Protein AF-0000000074316452 (afdb_homodimer)

Radius of gyration: 24.44 Å; Cα contacts (8 Å, |Δi|>4): 639; chains: 2; bounding box: 93×97×47 Å

InterPro domains:
  IPR027843 Domain of unknown function DUF4440 [PF14534] (31-143)
  IPR032710 NTF2-like domain superfamily [SSF54427] (30-147)

Secondary structure (DSSP, 8-state):
---------------HHHHHHHHHHHHHIIIIIHHHHHHHHHT-HHHHHHHEEEEEEEEEGGGT--B-HHHHHHHHHHHHHHHHHHT-EEEEEEEEEEEEE-SSEEEEEEEEEEEEE-TT--EEEEEEEEEEEEEEETTEEEEEEEEEE-TTTT--HHHHHHSB-TT----/-------------TT-HHHHHHHHHHHHIIIIIHHHHHHHHHT-HHHHHHHEEEEEEEEEGGGT--B-HHHHHHHHHHHHHHHHHHT-EEEEEEEEEEEEE-SSEEEEEEEEEEEEE-TT--EEEEEEEEEEEEEEETTEEEEEEEEEE-TTTT--HHHHHHSB-TT----

Structure (mmCIF, N/CA/C/O backbone):
data_AF-0000000074316452-model_v1
#
loop_
_entity.id
_entity.type
_entity.pdbx_description
1 polymer 'DUF4440 domain-containing protein'
#
loop_
_atom_site.group_PDB
_atom_site.id
_atom_site.type_symbol
_atom_site.label_atom_id
_atom_site.label_alt_id
_atom_site.label_comp_id
_atom_site.label_asym_id
_atom_site.label_entity_id
_atom_site.label_seq_id
_atom_site.pdbx_PDB_ins_code
_atom_site.Cartn_x
_atom_site.Cartn_y
_atom_site.Cartn_z
_atom_site.occupancy
_atom_site.B_iso_or_equiv
_atom_site.auth_seq_id
_atom_site.auth_comp_id
_atom_site.auth_asym_id
_atom_site.auth_atom_id
_atom_site.pdbx_PDB_model_num
ATOM 1 N N . MET A 1 1 ? 49.062 47.812 -5.695 1 40.25 1 MET A N 1
ATOM 2 C CA . MET A 1 1 ? 47.656 47.438 -5.68 1 40.25 1 MET A CA 1
ATOM 3 C C . MET A 1 1 ? 47.469 46 -6.156 1 40.25 1 MET A C 1
ATOM 5 O O . MET A 1 1 ? 47.594 45.719 -7.344 1 40.25 1 MET A O 1
ATOM 9 N N . LYS A 1 2 ? 47.938 44.969 -5.258 1 44.56 2 LYS A N 1
ATOM 10 C CA . LYS A 1 2 ? 47.938 43.531 -5.477 1 44.56 2 LYS A CA 1
ATOM 11 C C . LYS A 1 2 ? 46.531 43 -5.75 1 44.56 2 LYS A C 1
ATOM 13 O O . LYS A 1 2 ? 45.594 43.25 -4.969 1 44.56 2 LYS A O 1
ATOM 18 N N . ASN A 1 3 ? 46.156 42.781 -7.012 1 41.78 3 ASN A N 1
ATOM 19 C CA . ASN A 1 3 ? 44.969 42.125 -7.531 1 41.78 3 ASN A CA 1
ATOM 20 C C . ASN A 1 3 ? 44.781 40.75 -6.945 1 41.78 3 ASN A C 1
ATOM 22 O O . ASN A 1 3 ? 45.562 39.844 -7.215 1 41.78 3 ASN A O 1
ATOM 26 N N . ILE A 1 4 ? 44.344 40.594 -5.66 1 48.19 4 ILE A N 1
ATOM 27 C CA . ILE A 1 4 ? 43.906 39.344 -5.047 1 48.19 4 ILE A CA 1
ATOM 28 C C . ILE A 1 4 ? 42.75 38.719 -5.84 1 48.19 4 ILE A C 1
ATOM 30 O O . ILE A 1 4 ? 41.688 39.344 -5.965 1 48.19 4 ILE A O 1
ATOM 34 N N . PHE A 1 5 ? 43.031 37.969 -6.91 1 43.25 5 PHE A N 1
ATOM 35 C CA . PHE A 1 5 ? 42.062 37.125 -7.602 1 43.25 5 PHE A CA 1
ATOM 36 C C . PHE A 1 5 ? 41.438 36.125 -6.648 1 43.25 5 PHE A C 1
ATOM 38 O O . PHE A 1 5 ? 42.125 35.219 -6.168 1 43.25 5 PHE A O 1
ATOM 45 N N . LEU A 1 6 ? 40.469 36.469 -5.781 1 43.12 6 LEU A N 1
ATOM 46 C CA . LEU A 1 6 ? 39.75 35.469 -4.988 1 43.12 6 LEU A CA 1
ATOM 47 C C . LEU A 1 6 ? 39 34.5 -5.891 1 43.12 6 LEU A C 1
ATOM 49 O O . LEU A 1 6 ? 38.125 34.906 -6.656 1 43.12 6 LEU A O 1
ATOM 53 N N . ILE A 1 7 ? 39.562 33.375 -6.27 1 45.06 7 ILE A N 1
ATOM 54 C CA . ILE A 1 7 ? 38.906 32.25 -6.938 1 45.06 7 ILE A CA 1
ATOM 55 C C . ILE A 1 7 ? 37.844 31.641 -6.012 1 45.06 7 ILE A C 1
ATOM 57 O O . ILE A 1 7 ? 38.156 31.156 -4.93 1 45.06 7 ILE A O 1
ATOM 61 N N . VAL A 1 8 ? 36.625 32.156 -6.016 1 44.56 8 VAL A N 1
ATOM 62 C CA . VAL A 1 8 ? 35.5 31.531 -5.367 1 44.56 8 VAL A CA 1
ATOM 63 C C . VAL A 1 8 ? 35.219 30.188 -6.016 1 44.56 8 VAL A C 1
ATOM 65 O O . VAL A 1 8 ? 34.906 30.109 -7.207 1 44.56 8 VAL A O 1
ATOM 68 N N . PHE A 1 9 ? 35.844 29.109 -5.539 1 45.09 9 PHE A N 1
ATOM 69 C CA . PHE A 1 9 ? 35.5 27.734 -5.848 1 45.09 9 PHE A CA 1
ATOM 70 C C . PHE A 1 9 ? 34.031 27.453 -5.445 1 45.09 9 PHE A C 1
ATOM 72 O O . PHE A 1 9 ? 33.719 27.375 -4.258 1 45.09 9 PHE A O 1
ATOM 79 N N . ILE A 1 10 ? 33.062 27.828 -6.223 1 43.09 10 ILE A N 1
ATOM 80 C CA . ILE A 1 10 ? 31.688 27.375 -6.059 1 43.09 10 ILE A CA 1
ATOM 81 C C . ILE A 1 10 ? 31.625 25.844 -6.184 1 43.09 10 ILE A C 1
ATOM 83 O O . ILE A 1 10 ? 31.906 25.297 -7.25 1 43.09 10 ILE A O 1
ATOM 87 N N . SER A 1 11 ? 31.984 25.062 -5.098 1 44.97 11 SER A N 1
ATOM 88 C CA . SER A 1 11 ? 31.734 23.625 -5.02 1 44.97 11 SER A CA 1
ATOM 89 C C . SER A 1 11 ? 30.281 23.297 -5.363 1 44.97 11 SER A C 1
ATOM 91 O O . SER A 1 11 ? 29.359 23.781 -4.715 1 44.97 11 SER A O 1
ATOM 93 N N . SER A 1 12 ? 29.938 22.938 -6.508 1 43.69 12 SER A N 1
ATOM 94 C CA . SER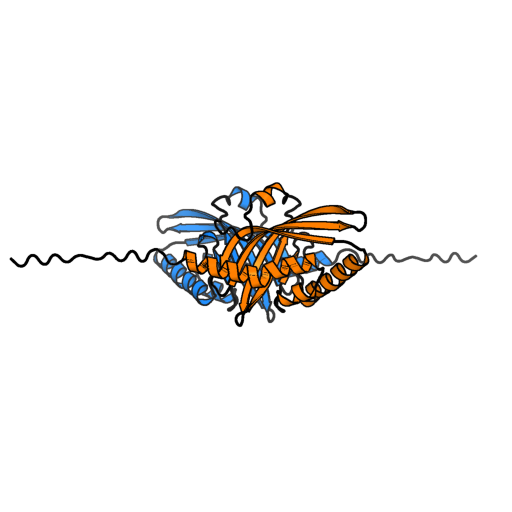 A 1 12 ? 28.672 22.375 -6.941 1 43.69 12 SER A CA 1
ATOM 95 C C . SER A 1 12 ? 28.312 21.125 -6.137 1 43.69 12 SER A C 1
ATOM 97 O O . SER A 1 12 ? 28.922 20.062 -6.332 1 43.69 12 SER A O 1
ATOM 99 N N . PHE A 1 13 ? 27.953 21.188 -4.906 1 43.16 13 PHE A N 1
ATOM 100 C CA . PHE A 1 13 ? 27.312 20.078 -4.184 1 43.16 13 PHE A CA 1
ATOM 101 C C . PHE A 1 13 ? 26.156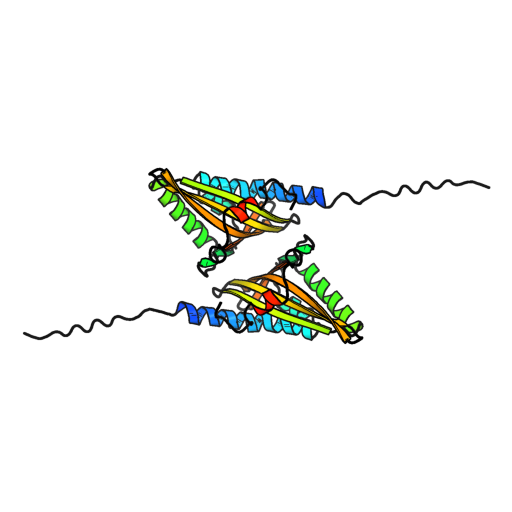 19.516 -4.98 1 43.16 13 PHE A C 1
ATOM 103 O O . PHE A 1 13 ? 25 19.656 -4.574 1 43.16 13 PHE A O 1
ATOM 110 N N . ILE A 1 14 ? 25.953 19.656 -6.223 1 37.88 14 ILE A N 1
ATOM 111 C CA . ILE A 1 14 ? 24.641 19.297 -6.766 1 37.88 14 ILE A CA 1
ATOM 112 C C . ILE A 1 14 ? 24.312 17.844 -6.398 1 37.88 14 ILE A C 1
ATOM 114 O O . ILE A 1 14 ? 23.25 17.578 -5.828 1 37.88 14 ILE A O 1
ATOM 118 N N . THR A 1 15 ? 24.406 16.578 -7.262 1 42.56 15 THR A N 1
ATOM 119 C CA . THR A 1 15 ? 23.438 15.688 -7.871 1 42.56 15 THR A CA 1
ATOM 120 C C . THR A 1 15 ? 23.359 14.367 -7.105 1 42.56 15 THR A C 1
ATOM 122 O O . THR A 1 15 ? 23.281 13.297 -7.711 1 42.56 15 THR A O 1
ATOM 125 N N . PHE A 1 16 ? 23.844 14.039 -5.957 1 43.56 16 PHE A N 1
ATOM 126 C CA . PHE A 1 16 ? 24.125 12.664 -5.559 1 43.56 16 PHE A CA 1
ATOM 127 C C . PHE A 1 16 ? 22.828 11.883 -5.359 1 43.56 16 PHE A C 1
ATOM 129 O O . PHE A 1 16 ? 22.859 10.742 -4.91 1 43.56 16 PHE A O 1
ATOM 136 N N . CYS A 1 17 ? 21.688 12.531 -5.074 1 51.88 17 CYS A N 1
ATOM 137 C CA . CYS A 1 17 ? 20.562 11.742 -4.562 1 51.88 17 CYS A CA 1
ATOM 138 C C . CYS A 1 17 ? 20.188 10.641 -5.543 1 51.88 17 CYS A C 1
ATOM 140 O O . CYS A 1 17 ? 19.781 9.555 -5.133 1 51.88 17 CYS A O 1
ATOM 142 N N . GLY A 1 18 ? 20.391 10.766 -6.902 1 56 18 GLY A N 1
ATOM 143 C CA . GLY A 1 18 ? 19.969 9.836 -7.941 1 56 18 GLY A CA 1
ATOM 144 C C . GLY A 1 18 ? 20.781 8.555 -7.961 1 56 18 GLY A C 1
ATOM 145 O O . GLY A 1 18 ? 20.219 7.469 -8.133 1 56 18 GLY A O 1
ATOM 146 N N . ILE A 1 19 ? 22.172 8.586 -7.914 1 57.88 19 ILE A N 1
ATOM 147 C CA . ILE A 1 19 ? 23.047 7.43 -8.055 1 57.88 19 ILE A CA 1
ATOM 148 C C . ILE A 1 19 ? 22.766 6.43 -6.934 1 57.88 19 ILE A C 1
ATOM 150 O O . ILE A 1 19 ? 22.641 5.23 -7.18 1 57.88 19 ILE A O 1
ATOM 154 N N . SER A 1 20 ? 22.422 7.02 -5.797 1 76.69 20 SER A N 1
ATOM 155 C CA . SER A 1 20 ? 22.266 6.141 -4.645 1 76.69 20 SER A CA 1
ATOM 156 C C . SER A 1 20 ? 20.922 5.406 -4.695 1 76.69 20 SER A C 1
ATOM 158 O O . SER A 1 20 ? 20.875 4.195 -4.465 1 76.69 20 SER A O 1
ATOM 160 N N . GLN A 1 21 ? 19.953 6.012 -5.285 1 82.5 21 GLN A N 1
ATOM 161 C CA . GLN A 1 21 ? 18.656 5.344 -5.312 1 82.5 21 GLN A CA 1
ATOM 162 C C . GLN A 1 21 ? 18.641 4.23 -6.352 1 82.5 21 GLN A C 1
ATOM 164 O O . GLN A 1 21 ? 18.062 3.162 -6.113 1 82.5 21 GLN A O 1
ATOM 169 N N . GLU A 1 22 ? 19.266 4.496 -7.465 1 90.75 22 GLU A N 1
ATOM 170 C CA . GLU A 1 22 ? 19.312 3.488 -8.516 1 90.75 22 GLU A CA 1
ATOM 171 C C . GLU A 1 22 ? 20.031 2.229 -8.047 1 90.75 22 GLU A C 1
ATOM 173 O O . GLU A 1 22 ? 19.641 1.113 -8.375 1 90.75 22 GLU A O 1
ATOM 178 N N . SER A 1 23 ? 21.047 2.455 -7.32 1 92.69 23 SER A N 1
ATOM 179 C CA . SER A 1 23 ? 21.797 1.313 -6.801 1 92.69 23 SER A CA 1
ATOM 180 C C . SER A 1 23 ? 20.922 0.447 -5.902 1 92.69 23 SER A C 1
ATOM 182 O O . SER A 1 23 ? 20.984 -0.783 -5.961 1 92.69 23 SER A O 1
ATOM 184 N N . TYR A 1 24 ? 20.094 0.985 -5.105 1 95 24 TYR A N 1
ATOM 185 C CA . TYR A 1 24 ? 19.203 0.231 -4.234 1 95 24 TYR A CA 1
ATOM 186 C C . TYR A 1 24 ? 18.156 -0.522 -5.043 1 95 24 TYR A C 1
ATOM 188 O O . TYR A 1 24 ? 17.812 -1.664 -4.723 1 95 24 TYR A O 1
ATOM 196 N N . HIS A 1 25 ? 17.656 0.146 -6.09 1 96.88 25 HIS A N 1
ATOM 197 C CA . HIS A 1 25 ? 16.672 -0.518 -6.938 1 96.88 25 HIS A CA 1
ATOM 198 C C . HIS A 1 25 ? 17.266 -1.742 -7.621 1 96.88 25 HIS A C 1
ATOM 200 O O . HIS A 1 25 ? 16.609 -2.777 -7.738 1 96.88 25 HIS A O 1
ATOM 206 N N . LYS A 1 26 ? 18.469 -1.616 -8.062 1 96.94 26 LYS A N 1
ATOM 207 C CA . LYS A 1 26 ? 19.141 -2.746 -8.688 1 96.94 26 LYS A CA 1
ATOM 208 C C . LYS A 1 26 ? 19.328 -3.895 -7.703 1 96.94 26 LYS A C 1
ATOM 210 O O . LYS A 1 26 ? 19.203 -5.062 -8.078 1 96.94 26 LYS A O 1
ATOM 215 N N . GLN A 1 27 ? 19.656 -3.588 -6.504 1 97 27 GLN A N 1
ATOM 216 C CA . GLN A 1 27 ? 19.781 -4.613 -5.473 1 97 27 GLN A CA 1
ATOM 217 C C . GLN A 1 27 ? 18.453 -5.34 -5.266 1 97 27 GLN A C 1
ATOM 219 O O . GLN A 1 27 ? 18.422 -6.566 -5.172 1 97 27 GLN A O 1
ATOM 224 N N . VAL A 1 28 ? 17.375 -4.586 -5.172 1 98.31 28 VAL A N 1
ATOM 225 C CA . VAL A 1 28 ? 16.047 -5.172 -5.035 1 98.31 28 VAL A CA 1
ATOM 226 C C . VAL A 1 28 ? 15.742 -6.059 -6.242 1 98.31 28 VAL A C 1
ATOM 228 O O . VAL A 1 28 ? 15.219 -7.168 -6.09 1 98.31 28 VAL A O 1
ATOM 231 N N . ASN A 1 29 ? 16.094 -5.566 -7.441 1 98.44 29 ASN A N 1
ATOM 232 C CA . ASN A 1 29 ? 15.914 -6.383 -8.641 1 98.44 29 ASN A CA 1
ATOM 233 C C . ASN A 1 29 ? 16.594 -7.738 -8.508 1 98.44 29 ASN A C 1
ATOM 235 O O . ASN A 1 29 ? 15.992 -8.773 -8.758 1 98.44 29 ASN A O 1
ATOM 239 N N . GLU A 1 30 ? 17.781 -7.684 -8.102 1 97.69 30 GLU A N 1
ATOM 240 C CA . GLU A 1 30 ? 18.594 -8.891 -8.031 1 97.69 30 GLU A CA 1
ATOM 241 C C . GLU A 1 30 ? 18.109 -9.828 -6.934 1 97.69 30 GLU A C 1
ATOM 243 O O . GLU A 1 30 ? 18 -11.039 -7.148 1 97.69 30 GLU A O 1
ATOM 248 N N . GLU A 1 31 ? 17.812 -9.305 -5.832 1 98.12 31 GLU A N 1
ATOM 249 C CA . GLU A 1 31 ? 17.562 -10.133 -4.652 1 98.12 31 GLU A CA 1
ATOM 250 C C . GLU A 1 31 ? 16.109 -10.594 -4.594 1 98.12 31 GLU A C 1
ATOM 252 O O . GLU A 1 31 ? 15.812 -11.648 -4.031 1 98.12 31 GLU A O 1
ATOM 257 N N . VAL A 1 32 ? 15.234 -9.781 -5.188 1 98.81 32 VAL A N 1
ATOM 258 C CA . VAL A 1 32 ? 13.82 -10.086 -4.996 1 98.81 32 VAL A CA 1
ATOM 259 C C . VAL A 1 32 ? 13.164 -10.367 -6.348 1 98.81 32 VAL A C 1
ATOM 261 O O . VAL A 1 32 ? 12.68 -11.477 -6.586 1 98.81 32 VAL A O 1
ATOM 264 N N . TRP A 1 33 ? 13.203 -9.461 -7.25 1 98.81 33 TRP A N 1
ATOM 265 C CA . TRP A 1 33 ? 12.367 -9.578 -8.438 1 98.81 33 TRP A CA 1
ATOM 266 C C . TRP A 1 33 ? 12.906 -10.656 -9.375 1 98.81 33 TRP A C 1
ATOM 268 O O . TRP A 1 33 ? 12.133 -11.352 -10.039 1 98.81 33 TRP A O 1
ATOM 278 N N . THR A 1 34 ? 14.234 -10.812 -9.477 1 98.5 34 THR A N 1
ATOM 279 C CA . THR A 1 34 ? 14.797 -11.914 -10.258 1 98.5 34 THR A CA 1
ATOM 280 C C . THR A 1 34 ? 14.305 -13.258 -9.734 1 98.5 34 THR A C 1
ATOM 282 O O . THR A 1 34 ? 13.914 -14.125 -10.516 1 98.5 34 THR A O 1
ATOM 285 N N . LYS A 1 35 ? 14.336 -13.406 -8.461 1 98.69 35 LYS A N 1
ATOM 286 C CA . LYS A 1 35 ? 13.883 -14.648 -7.855 1 98.69 35 LYS A CA 1
ATOM 287 C C . LYS A 1 35 ? 12.375 -14.82 -8.016 1 98.69 35 LYS A C 1
ATOM 289 O O . LYS A 1 35 ? 11.883 -15.938 -8.18 1 98.69 35 LYS A O 1
ATOM 294 N N . PHE A 1 36 ? 11.672 -13.789 -7.941 1 98.88 36 PHE A N 1
ATOM 295 C CA . PHE A 1 36 ? 10.234 -13.812 -8.18 1 98.88 36 PHE A CA 1
ATOM 296 C C . PHE A 1 36 ? 9.93 -14.359 -9.57 1 98.88 36 PHE A C 1
ATOM 298 O O . PHE A 1 36 ? 9.078 -15.234 -9.727 1 98.88 36 PHE A O 1
ATOM 305 N N . TYR A 1 37 ? 10.609 -13.844 -10.57 1 98.62 37 TYR A N 1
ATOM 306 C CA . TYR A 1 37 ? 10.453 -14.32 -11.938 1 98.62 37 TYR A CA 1
ATOM 307 C C . TYR A 1 37 ? 10.781 -15.805 -12.039 1 98.62 37 TYR A C 1
ATOM 309 O O . TYR A 1 37 ? 10.023 -16.578 -12.633 1 98.62 37 TYR A O 1
ATOM 317 N N . LYS A 1 38 ? 11.867 -16.156 -11.445 1 98.5 38 LYS A N 1
ATOM 318 C CA . LYS A 1 38 ? 12.32 -17.531 -11.5 1 98.5 38 LYS A CA 1
ATOM 319 C C . LYS A 1 38 ? 11.32 -18.469 -10.82 1 98.5 38 LYS A C 1
ATOM 321 O O . LYS A 1 38 ? 11.141 -19.609 -11.242 1 98.5 38 LYS A O 1
ATOM 326 N N . ALA A 1 39 ? 10.719 -17.969 -9.734 1 98.75 39 ALA A N 1
ATOM 327 C CA . ALA A 1 39 ? 9.734 -18.781 -9.023 1 98.75 39 ALA A CA 1
ATOM 328 C C . ALA A 1 39 ? 8.609 -19.219 -9.961 1 98.75 39 ALA A C 1
ATOM 330 O O . ALA A 1 39 ? 8.188 -20.375 -9.93 1 98.75 39 ALA A O 1
ATOM 331 N N . PHE A 1 40 ? 8.117 -18.328 -10.758 1 98.31 40 PHE A N 1
ATOM 332 C CA . PHE A 1 40 ? 7.035 -18.625 -11.688 1 98.31 40 PHE A CA 1
ATOM 333 C C . PHE A 1 40 ? 7.535 -19.5 -12.828 1 98.31 40 PHE A C 1
ATOM 335 O O . PHE A 1 40 ? 6.887 -20.484 -13.203 1 98.31 40 PHE A O 1
ATOM 342 N N . GLU A 1 41 ? 8.727 -19.172 -13.352 1 96.94 41 GLU A N 1
ATOM 343 C CA . GLU A 1 41 ? 9.305 -19.906 -14.469 1 96.94 41 GLU A CA 1
ATOM 344 C C . GLU A 1 41 ? 9.531 -21.375 -14.109 1 96.94 41 GLU A C 1
ATOM 346 O O . GLU A 1 41 ? 9.25 -22.266 -14.914 1 96.94 41 GLU A O 1
ATOM 351 N N . LYS A 1 42 ? 9.992 -21.594 -12.914 1 97.25 42 LYS A N 1
ATOM 352 C CA . LYS A 1 42 ? 10.383 -22.938 -12.5 1 97.25 42 LYS A CA 1
ATOM 353 C C . LYS A 1 42 ? 9.281 -23.594 -11.664 1 97.25 42 LYS A C 1
ATOM 355 O O . LYS A 1 42 ? 9.406 -24.75 -11.258 1 97.25 42 LYS A O 1
ATOM 360 N N . LEU A 1 43 ? 8.266 -22.781 -11.43 1 97.62 43 LEU A N 1
ATOM 361 C CA . LEU A 1 43 ? 7.203 -23.234 -10.531 1 97.62 43 LEU A CA 1
ATOM 362 C C . LEU A 1 43 ? 7.773 -23.688 -9.195 1 97.62 43 LEU A C 1
ATOM 364 O O . LEU A 1 43 ? 7.48 -24.797 -8.742 1 97.62 43 LEU A O 1
ATOM 368 N N . ASP A 1 44 ? 8.57 -22.859 -8.578 1 98.31 44 ASP A N 1
ATOM 369 C CA . ASP A 1 44 ? 9.305 -23.141 -7.344 1 98.31 44 ASP A CA 1
ATOM 370 C C . ASP A 1 44 ? 8.812 -22.266 -6.195 1 98.31 44 ASP A C 1
ATOM 372 O O . ASP A 1 44 ? 9.273 -21.141 -6.027 1 98.31 44 ASP A O 1
ATOM 376 N N . ALA A 1 45 ? 8.031 -22.859 -5.363 1 98.62 45 ALA A N 1
ATOM 377 C CA . ALA A 1 45 ? 7.422 -22.109 -4.27 1 98.62 45 ALA A CA 1
ATOM 378 C C . ALA A 1 45 ? 8.461 -21.734 -3.213 1 98.62 45 ALA A C 1
ATOM 380 O O . ALA A 1 45 ? 8.234 -20.844 -2.4 1 98.62 45 ALA A O 1
ATOM 381 N N . GLU A 1 46 ? 9.539 -22.422 -3.141 1 98.69 46 GLU A N 1
ATOM 382 C CA . GLU A 1 46 ? 10.547 -22.125 -2.127 1 98.69 46 GLU A CA 1
ATOM 383 C C . GLU A 1 46 ? 11.25 -20.797 -2.416 1 98.69 46 GLU A C 1
ATOM 385 O O . GLU A 1 46 ? 11.695 -20.109 -1.495 1 98.69 46 GLU A O 1
ATOM 390 N N . LEU A 1 47 ? 11.359 -20.406 -3.674 1 98.75 47 LEU A N 1
ATOM 391 C CA . LEU A 1 47 ? 11.852 -19.078 -4.012 1 98.75 47 LEU A CA 1
ATOM 392 C C . LEU A 1 47 ? 10.906 -18 -3.512 1 98.75 47 LEU A C 1
ATOM 394 O O . LEU A 1 47 ? 11.344 -16.953 -3.047 1 98.75 47 LEU A O 1
ATOM 398 N N . MET A 1 48 ? 9.578 -18.266 -3.623 1 98.81 48 MET A N 1
ATOM 399 C CA . MET A 1 48 ? 8.609 -17.359 -3.027 1 98.81 48 MET A CA 1
ATOM 400 C C . MET A 1 48 ? 8.82 -17.234 -1.521 1 98.81 48 MET A C 1
ATOM 402 O O . MET A 1 48 ? 8.805 -16.141 -0.968 1 98.81 48 MET A O 1
ATOM 406 N N . ALA A 1 49 ? 9.023 -18.375 -0.895 1 98.81 49 ALA A N 1
ATOM 407 C CA . ALA A 1 49 ? 9.258 -18.406 0.547 1 98.81 49 ALA A CA 1
ATOM 408 C C . ALA A 1 49 ? 10.492 -17.594 0.92 1 98.81 49 ALA A C 1
ATOM 410 O O . ALA A 1 49 ? 10.508 -16.906 1.946 1 98.81 49 ALA A O 1
ATOM 411 N N . GLU A 1 50 ? 11.453 -17.641 0.124 1 98.31 50 GLU A N 1
ATOM 412 C CA . GLU A 1 50 ? 12.727 -16.984 0.394 1 98.31 50 GLU A CA 1
ATOM 413 C C . GLU A 1 50 ? 12.602 -15.469 0.345 1 98.31 50 GLU A C 1
ATOM 415 O O . GLU A 1 50 ? 13.219 -14.766 1.143 1 98.31 50 GLU A O 1
ATOM 420 N N . ILE A 1 51 ? 11.758 -14.953 -0.488 1 98.69 51 ILE A N 1
ATOM 421 C CA . ILE A 1 51 ? 11.797 -13.523 -0.765 1 98.69 51 ILE A CA 1
ATOM 422 C C . ILE A 1 51 ? 10.703 -12.812 0.025 1 98.69 51 ILE A C 1
ATOM 424 O O . ILE A 1 51 ? 10.586 -11.586 -0.028 1 98.69 51 ILE A O 1
ATOM 428 N N . HIS A 1 52 ? 9.906 -13.531 0.749 1 98.81 52 HIS A N 1
ATOM 429 C CA . HIS A 1 52 ? 8.859 -12.922 1.558 1 98.81 52 HIS A CA 1
ATOM 430 C C . HIS A 1 52 ? 9.164 -13.055 3.047 1 98.81 52 HIS A C 1
ATOM 432 O O . HIS A 1 52 ? 9.68 -14.078 3.488 1 98.81 52 HIS A O 1
ATOM 438 N N . SER A 1 53 ? 8.875 -11.984 3.785 1 98.25 53 SER A N 1
ATOM 439 C CA . SER A 1 53 ? 9.023 -11.984 5.238 1 98.25 53 SER A CA 1
ATOM 440 C C . SER A 1 53 ? 7.973 -12.859 5.902 1 98.25 53 SER A C 1
ATOM 442 O O . SER A 1 53 ? 6.832 -12.93 5.445 1 98.25 53 SER A O 1
ATOM 444 N N . GLU A 1 54 ? 8.305 -13.438 7.07 1 97.44 54 GLU A N 1
ATOM 445 C CA . GLU A 1 54 ? 7.336 -14.219 7.836 1 97.44 54 GLU A CA 1
ATOM 446 C C . GLU A 1 54 ? 6.211 -13.328 8.359 1 97.44 54 GLU A C 1
ATOM 448 O O . GLU A 1 54 ? 5.141 -13.82 8.727 1 97.44 54 GLU A O 1
ATOM 453 N N . ASP A 1 55 ? 6.398 -12 8.367 1 96.31 55 ASP A N 1
ATOM 454 C CA . ASP A 1 55 ? 5.387 -11.047 8.812 1 96.31 55 ASP A CA 1
ATOM 455 C C . ASP A 1 55 ? 4.574 -10.523 7.629 1 96.31 55 ASP A C 1
ATOM 457 O O . ASP A 1 55 ? 3.904 -9.492 7.738 1 96.31 55 ASP A O 1
ATOM 461 N N . LEU A 1 56 ? 4.617 -11.133 6.566 1 98.5 56 LEU A N 1
ATOM 462 C CA . LEU A 1 56 ? 3.994 -10.711 5.316 1 98.5 56 LEU A CA 1
ATOM 463 C C . LEU A 1 56 ? 2.508 -10.445 5.516 1 98.5 56 LEU A C 1
ATOM 465 O O . LEU A 1 56 ? 1.816 -11.211 6.188 1 98.5 56 LEU A O 1
ATOM 469 N N . LEU A 1 57 ? 2.037 -9.398 4.883 1 98.81 57 LEU A N 1
ATOM 470 C CA . LEU A 1 57 ? 0.629 -9.195 4.562 1 98.81 57 LEU A CA 1
ATOM 471 C C . LEU A 1 57 ? 0.401 -9.266 3.055 1 98.81 57 LEU A C 1
ATOM 473 O O . LEU A 1 57 ? 0.859 -8.398 2.309 1 98.81 57 LEU A O 1
ATOM 477 N N . ARG A 1 58 ? -0.191 -10.305 2.602 1 98.94 58 ARG A N 1
ATOM 478 C CA . ARG A 1 58 ? -0.618 -10.469 1.216 1 98.94 58 ARG A CA 1
ATOM 479 C C . ARG A 1 58 ? -2.08 -10.07 1.042 1 98.94 58 ARG A C 1
ATOM 481 O O . ARG A 1 58 ? -2.959 -10.602 1.724 1 98.94 58 ARG A O 1
ATOM 488 N N . ILE A 1 59 ? -2.365 -9.172 0.087 1 98.88 59 ILE A N 1
ATOM 489 C CA . ILE A 1 59 ? -3.705 -8.602 -0.03 1 98.88 59 ILE A CA 1
ATOM 490 C C . ILE A 1 59 ? -4.172 -8.68 -1.481 1 98.88 59 ILE A C 1
ATOM 492 O O . ILE A 1 59 ? -4.074 -7.703 -2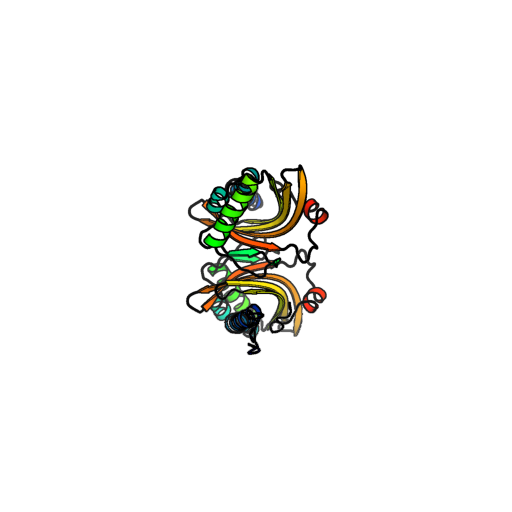.225 1 98.88 59 ILE A O 1
ATOM 496 N N . PRO A 1 60 ? -4.613 -9.82 -1.856 1 98.44 60 PRO A N 1
ATOM 497 C CA . PRO A 1 60 ? -5.359 -9.867 -3.117 1 98.44 60 PRO A CA 1
ATOM 498 C C . PRO A 1 60 ? -6.715 -9.172 -3.025 1 98.44 60 PRO A C 1
ATOM 500 O O . PRO A 1 60 ? -7.688 -9.773 -2.566 1 98.44 60 PRO A O 1
ATOM 503 N N . ALA A 1 61 ? -6.836 -8.023 -3.529 1 97.88 61 ALA A N 1
ATOM 504 C CA . ALA A 1 61 ? -7.953 -7.133 -3.238 1 97.88 61 ALA A CA 1
ATOM 505 C C . ALA A 1 61 ? -9.273 -7.723 -3.73 1 97.88 61 ALA A C 1
ATOM 507 O O . ALA A 1 61 ? -10.305 -7.582 -3.076 1 97.88 61 ALA A O 1
ATOM 508 N N . SER A 1 62 ? -9.273 -8.391 -4.84 1 94.69 62 SER A N 1
ATOM 509 C CA . SER A 1 62 ? -10.492 -8.898 -5.449 1 94.69 62 SER A CA 1
ATOM 510 C C . SER A 1 62 ? -11.148 -9.969 -4.574 1 94.69 62 SER A C 1
ATOM 512 O O . SER A 1 62 ? -12.352 -10.219 -4.688 1 94.69 62 SER A O 1
ATOM 514 N N . SER A 1 63 ? -10.367 -10.57 -3.725 1 95.06 63 SER A N 1
ATOM 515 C CA . SER A 1 63 ? -10.914 -11.609 -2.855 1 95.06 63 SER A CA 1
ATOM 516 C C . SER A 1 63 ? -11.391 -11.023 -1.53 1 95.06 63 SER A C 1
ATOM 518 O O . SER A 1 63 ? -12.055 -11.711 -0.746 1 95.06 63 SER A O 1
ATOM 520 N N . GLY A 1 64 ? -10.977 -9.797 -1.274 1 95.44 64 GLY A N 1
ATOM 521 C CA . GLY A 1 64 ? -11.352 -9.164 -0.019 1 95.44 64 GLY A CA 1
ATOM 522 C C . GLY A 1 64 ? -10.664 -9.773 1.186 1 95.44 64 GLY A C 1
ATOM 523 O O . GLY A 1 64 ? -11.148 -9.656 2.312 1 95.44 64 GLY A O 1
ATOM 524 N N . ARG A 1 65 ? -9.547 -10.391 0.94 1 96.88 65 ARG A N 1
ATOM 525 C CA . ARG A 1 65 ? -8.883 -11.109 2.023 1 96.88 65 ARG A CA 1
ATOM 526 C C . ARG A 1 65 ? -7.512 -10.516 2.316 1 96.88 65 ARG A C 1
ATOM 528 O O . ARG A 1 65 ? -6.949 -9.797 1.489 1 96.88 65 ARG A O 1
ATOM 535 N N . ILE A 1 66 ? -7.078 -10.82 3.465 1 98.56 66 ILE A N 1
ATOM 536 C CA . ILE A 1 66 ? -5.691 -10.602 3.865 1 98.56 66 ILE A CA 1
ATOM 537 C C . ILE A 1 66 ? -5.078 -11.922 4.336 1 98.56 66 ILE A C 1
ATOM 539 O O . ILE A 1 66 ? -5.586 -12.547 5.266 1 98.56 66 ILE A O 1
ATOM 543 N N . LEU A 1 67 ? -4.004 -12.305 3.709 1 98.69 67 LEU A N 1
ATOM 544 C CA . LEU A 1 67 ? -3.33 -13.555 4.043 1 98.69 67 LEU A CA 1
ATOM 545 C C . LEU A 1 67 ? -2 -13.289 4.738 1 98.69 67 LEU A C 1
ATOM 547 O O . LEU A 1 67 ? -1.314 -12.312 4.426 1 98.69 67 LEU A O 1
ATOM 551 N N . GLY A 1 68 ? -1.62 -14.219 5.621 1 98.56 68 GLY A N 1
ATOM 552 C CA . GLY A 1 68 ? -0.28 -14.234 6.188 1 98.56 68 GLY A CA 1
ATOM 553 C C . GLY A 1 68 ? 0.685 -15.109 5.41 1 98.56 68 GLY A C 1
ATOM 554 O O . GLY A 1 68 ? 0.314 -15.695 4.395 1 98.56 68 GLY A O 1
ATOM 555 N N . TYR A 1 69 ? 1.81 -15.164 5.914 1 98.69 69 TYR A N 1
ATOM 556 C CA . TYR A 1 69 ? 2.934 -15.812 5.246 1 98.69 69 TYR A CA 1
ATOM 557 C C . TYR A 1 69 ? 2.646 -17.281 5 1 98.69 69 TYR A C 1
ATOM 559 O O . TYR A 1 69 ? 2.723 -17.766 3.861 1 98.69 69 TYR A O 1
ATOM 567 N N . ASP A 1 70 ? 2.262 -18.031 5.969 1 98.75 70 ASP A N 1
ATOM 568 C CA . ASP A 1 70 ? 2.111 -19.484 5.844 1 98.75 70 ASP A CA 1
ATOM 569 C C . ASP A 1 70 ? 1.041 -19.844 4.816 1 98.75 70 ASP A C 1
ATOM 571 O O . ASP A 1 70 ? 1.266 -20.672 3.941 1 98.75 70 ASP A O 1
ATOM 575 N N . GLU A 1 71 ? -0.063 -19.203 4.984 1 98.69 71 GLU A N 1
ATOM 576 C CA . GLU A 1 71 ? -1.147 -19.484 4.043 1 98.69 71 GLU A CA 1
ATOM 577 C C . GLU A 1 71 ? -0.74 -19.141 2.615 1 98.69 71 GLU A C 1
ATOM 579 O O . GLU A 1 71 ? -0.992 -19.906 1.688 1 98.69 71 GLU A O 1
ATOM 584 N N . TYR A 1 72 ? -0.104 -18.047 2.443 1 98.81 72 TYR A N 1
ATOM 585 C CA . TYR A 1 72 ? 0.325 -17.562 1.134 1 98.81 72 TYR A CA 1
ATOM 586 C C . TYR A 1 72 ? 1.314 -18.531 0.497 1 98.81 72 TYR A C 1
ATOM 588 O O . TYR A 1 72 ? 1.131 -18.953 -0.646 1 98.81 72 TYR A O 1
ATOM 596 N N . ILE A 1 73 ? 2.318 -18.875 1.236 1 98.88 73 ILE A N 1
ATOM 597 C CA . ILE A 1 73 ? 3.369 -19.734 0.703 1 98.88 73 ILE A CA 1
ATOM 598 C C . ILE A 1 73 ? 2.812 -21.125 0.44 1 98.88 73 ILE A C 1
ATOM 600 O O . ILE A 1 73 ? 3.113 -21.734 -0.588 1 98.88 73 ILE A O 1
ATOM 604 N N . ASN A 1 74 ? 1.998 -21.625 1.288 1 98.81 74 ASN A N 1
ATOM 605 C CA . ASN A 1 74 ? 1.395 -22.922 1.075 1 98.81 74 ASN A CA 1
ATOM 606 C C . ASN A 1 74 ? 0.498 -22.938 -0.16 1 98.81 74 ASN A C 1
ATOM 608 O O . ASN A 1 74 ? 0.425 -23.938 -0.87 1 98.81 74 ASN A O 1
ATOM 612 N N . ASN A 1 75 ? -0.231 -21.828 -0.338 1 98.62 75 ASN A N 1
ATOM 613 C CA . ASN A 1 75 ? -1.013 -21.719 -1.564 1 98.62 75 ASN A CA 1
ATOM 614 C C . ASN A 1 75 ? -0.134 -21.875 -2.805 1 98.62 75 ASN A C 1
ATOM 616 O O . ASN A 1 75 ? -0.501 -22.562 -3.754 1 98.62 75 ASN A O 1
ATOM 620 N N . TYR A 1 76 ? 1.037 -21.25 -2.82 1 98.44 76 TYR A N 1
ATOM 621 C CA . TYR A 1 76 ? 1.939 -21.375 -3.961 1 98.44 76 TYR A CA 1
ATOM 622 C C . TYR A 1 76 ? 2.498 -22.781 -4.074 1 98.44 76 TYR A C 1
ATOM 624 O O . TYR A 1 76 ? 2.682 -23.297 -5.184 1 98.44 76 TYR A O 1
ATOM 632 N N . ARG A 1 77 ? 2.84 -23.391 -2.922 1 98.69 77 ARG A N 1
ATOM 633 C CA . ARG A 1 77 ? 3.314 -24.781 -2.967 1 98.69 77 ARG A CA 1
ATOM 634 C C . ARG A 1 77 ? 2.297 -25.688 -3.65 1 98.69 77 ARG A C 1
ATOM 636 O O . ARG A 1 77 ? 2.65 -26.453 -4.543 1 98.69 77 ARG A O 1
ATOM 643 N N . ASN A 1 78 ? 1.082 -25.547 -3.32 1 98.56 78 ASN A N 1
ATOM 644 C CA . ASN A 1 78 ? 0.023 -26.375 -3.893 1 98.56 78 ASN A CA 1
ATOM 645 C C . ASN A 1 78 ? -0.227 -26.031 -5.355 1 98.56 78 ASN A C 1
ATOM 647 O O . ASN A 1 78 ? -0.346 -26.922 -6.199 1 98.56 78 ASN A O 1
ATOM 651 N N . ASN A 1 79 ? -0.348 -24.766 -5.641 1 97.25 79 ASN A N 1
ATOM 652 C CA . ASN A 1 79 ? -0.641 -24.312 -6.996 1 97.25 79 ASN A CA 1
ATOM 653 C C . ASN A 1 79 ? 0.459 -24.719 -7.973 1 97.25 79 ASN A C 1
ATOM 655 O O . ASN A 1 79 ? 0.176 -25.25 -9.047 1 97.25 79 ASN A O 1
ATOM 659 N N . PHE A 1 80 ? 1.686 -24.484 -7.594 1 97.56 80 PHE A N 1
ATOM 660 C CA . PHE A 1 80 ? 2.805 -24.797 -8.477 1 97.56 80 PHE A CA 1
ATOM 661 C C . PHE A 1 80 ? 2.945 -26.297 -8.656 1 97.56 80 PHE A C 1
ATOM 663 O O . PHE A 1 80 ? 3.262 -26.766 -9.75 1 97.56 80 PHE A O 1
ATOM 670 N N . LYS A 1 81 ? 2.734 -27.047 -7.609 1 97.5 81 LYS A N 1
ATOM 671 C CA . LYS A 1 81 ? 2.742 -28.5 -7.73 1 97.5 81 LYS A CA 1
ATOM 672 C C . LYS A 1 81 ? 1.688 -28.984 -8.719 1 97.5 81 LYS A C 1
ATOM 674 O O . LYS A 1 81 ? 1.988 -29.766 -9.633 1 97.5 81 LYS A O 1
ATOM 679 N N . SER A 1 82 ? 0.519 -28.469 -8.508 1 96.94 82 SER A N 1
ATOM 680 C CA . SER A 1 82 ? -0.583 -28.844 -9.383 1 96.94 82 SER A CA 1
ATOM 681 C C . SER A 1 82 ? -0.294 -28.484 -10.836 1 96.94 82 SER A C 1
ATOM 683 O O . SER A 1 82 ? -0.563 -29.266 -11.742 1 96.94 82 SER A O 1
ATOM 685 N N . ARG A 1 83 ? 0.226 -27.359 -11.016 1 95.94 83 ARG A N 1
ATOM 686 C CA . ARG A 1 83 ? 0.539 -26.906 -12.367 1 95.94 83 ARG A CA 1
ATOM 687 C C . ARG A 1 83 ? 1.621 -27.766 -13 1 95.94 83 ARG A C 1
ATOM 689 O O . ARG A 1 83 ? 1.536 -28.109 -14.188 1 95.94 83 ARG A O 1
ATOM 696 N N . LYS A 1 84 ? 2.623 -28.078 -12.273 1 94.88 84 LYS A N 1
ATOM 697 C CA . LYS A 1 84 ? 3.682 -28.953 -12.766 1 94.88 84 LYS A CA 1
ATOM 698 C C . LYS A 1 84 ? 3.125 -30.312 -13.188 1 94.88 84 LYS A C 1
ATOM 700 O O . LYS A 1 84 ? 3.457 -30.812 -14.266 1 94.88 84 LYS A O 1
ATOM 705 N N . GLU A 1 85 ? 2.262 -30.797 -12.422 1 96.62 85 GLU A N 1
ATOM 706 C CA . GLU A 1 85 ? 1.667 -32.094 -12.695 1 96.62 85 GLU A CA 1
ATOM 707 C C . GLU A 1 85 ? 0.786 -32.062 -13.938 1 96.62 85 GLU A C 1
ATOM 709 O O . GLU A 1 85 ? 0.713 -33.031 -14.695 1 96.62 85 GLU A O 1
ATOM 714 N N . ALA A 1 86 ? 0.216 -30.938 -14.141 1 95.38 86 ALA A N 1
ATOM 715 C CA . ALA A 1 86 ? -0.685 -30.781 -15.273 1 95.38 86 ALA A CA 1
ATOM 716 C C . ALA A 1 86 ? 0.091 -30.453 -16.547 1 95.38 86 ALA A C 1
ATOM 718 O O . ALA A 1 86 ? -0.477 -30.422 -17.641 1 95.38 86 ALA A O 1
ATOM 719 N N . GLY A 1 87 ? 1.308 -30.203 -16.391 1 94.06 87 GLY A N 1
ATOM 720 C CA . GLY A 1 87 ? 2.137 -29.844 -17.531 1 94.06 87 GLY A CA 1
ATOM 721 C C . GLY A 1 87 ? 1.964 -28.406 -17.969 1 94.06 87 GLY A C 1
ATOM 722 O O . GLY A 1 87 ? 2.186 -28.078 -19.141 1 94.06 87 GLY A O 1
ATOM 723 N N . GLY A 1 88 ? 1.519 -27.641 -17.125 1 93.19 88 GLY A N 1
ATOM 724 C CA . GLY A 1 88 ? 1.322 -26.234 -17.438 1 93.19 88 GLY A CA 1
ATOM 725 C C . GLY A 1 88 ? 2.559 -25.391 -17.172 1 93.19 88 GLY A C 1
ATOM 726 O O . GLY A 1 88 ? 3.498 -25.844 -16.516 1 93.19 88 GLY A O 1
ATOM 727 N N . LYS A 1 89 ? 2.527 -24.219 -17.797 1 94.69 89 LYS A N 1
ATOM 728 C CA . LYS A 1 89 ? 3.586 -23.234 -17.609 1 94.69 89 LYS A CA 1
ATOM 729 C C . LYS A 1 89 ? 3.018 -21.906 -17.125 1 94.69 89 LYS A C 1
ATOM 731 O O . LYS A 1 89 ? 1.836 -21.625 -17.328 1 94.69 89 LYS A O 1
ATOM 736 N N . SER A 1 90 ? 3.881 -21.203 -16.453 1 95.75 90 SER A N 1
ATOM 737 C CA . SER A 1 90 ? 3.51 -19.875 -15.961 1 95.75 90 SER A CA 1
ATOM 738 C C . SER A 1 90 ? 4.66 -18.891 -16.125 1 95.75 90 SER A C 1
ATOM 740 O O . SER A 1 90 ? 5.824 -19.25 -15.922 1 95.75 90 SER A O 1
ATOM 742 N N . GLN A 1 91 ? 4.332 -17.719 -16.531 1 96.81 91 GLN A N 1
ATOM 743 C CA . GLN A 1 91 ? 5.273 -16.625 -16.641 1 96.81 91 GLN A CA 1
ATOM 744 C C . GLN A 1 91 ? 4.668 -15.32 -16.109 1 96.81 91 GLN A C 1
ATOM 746 O O . GLN A 1 91 ? 3.49 -15.039 -16.344 1 96.81 91 GLN A O 1
ATOM 751 N N . ILE A 1 92 ? 5.504 -14.586 -15.375 1 98.56 92 ILE A N 1
ATOM 752 C CA . ILE A 1 92 ? 5.039 -13.289 -14.898 1 98.56 92 ILE A CA 1
ATOM 753 C C . ILE A 1 92 ? 6 -12.195 -15.367 1 98.56 92 ILE A C 1
ATOM 755 O O . ILE A 1 92 ? 7.215 -12.414 -15.422 1 98.56 92 ILE A O 1
ATOM 759 N N . GLU A 1 93 ? 5.457 -11.117 -15.773 1 98.5 93 GLU A N 1
ATOM 760 C CA . GLU A 1 93 ? 6.195 -9.906 -16.109 1 98.5 93 GLU A CA 1
ATOM 761 C C . GLU A 1 93 ? 5.715 -8.727 -15.273 1 98.5 93 GLU A C 1
ATOM 763 O O . GLU A 1 93 ? 4.516 -8.57 -15.039 1 98.5 93 GLU A O 1
ATOM 768 N N . LEU A 1 94 ? 6.68 -7.977 -14.859 1 98.88 94 LEU A N 1
ATOM 769 C CA . LEU A 1 94 ? 6.367 -6.777 -14.086 1 98.88 94 LEU A CA 1
ATOM 770 C C . LEU A 1 94 ? 6.852 -5.523 -14.812 1 98.88 94 LEU A C 1
ATOM 772 O O . LEU A 1 94 ? 7.934 -5.523 -15.406 1 98.88 94 LEU A O 1
ATOM 776 N N . ARG A 1 95 ? 6.062 -4.539 -14.75 1 98.81 95 ARG A N 1
ATOM 777 C CA . ARG A 1 95 ? 6.445 -3.186 -15.148 1 98.81 95 ARG A CA 1
ATOM 778 C C . ARG A 1 95 ? 6.07 -2.174 -14.07 1 98.81 95 ARG A C 1
ATOM 780 O O . ARG A 1 95 ? 5.168 -2.424 -13.266 1 98.81 95 ARG A O 1
ATOM 787 N N . PHE A 1 96 ? 6.848 -1.064 -14.047 1 98.75 96 PHE A N 1
ATOM 788 C CA . PHE A 1 96 ? 6.754 -0.19 -12.883 1 98.75 96 PHE A CA 1
ATOM 789 C C . PHE A 1 96 ? 6.434 1.239 -13.305 1 98.75 96 PHE A C 1
ATOM 791 O O . PHE A 1 96 ? 6.914 1.709 -14.336 1 98.75 96 PHE A O 1
ATOM 798 N N . PHE A 1 97 ? 5.625 1.938 -12.445 1 98.19 97 PHE A N 1
ATOM 799 C CA . PHE A 1 97 ? 5.438 3.365 -12.672 1 98.19 97 PHE A CA 1
ATOM 800 C C . PHE A 1 97 ? 5.898 4.168 -11.461 1 98.19 97 PHE A C 1
ATOM 802 O O . PHE A 1 97 ? 5.926 5.402 -11.5 1 98.19 97 PHE A O 1
ATOM 809 N N . GLU A 1 98 ? 6.34 3.539 -10.422 1 98.12 98 GLU A N 1
ATOM 810 C CA . GLU A 1 98 ? 6.898 4.188 -9.242 1 98.12 98 GLU A CA 1
ATOM 811 C C . GLU A 1 98 ? 7.812 3.24 -8.469 1 98.12 98 GLU A C 1
ATOM 813 O O . GLU A 1 98 ? 7.426 2.107 -8.172 1 98.12 98 GLU A O 1
ATOM 818 N N . ARG A 1 99 ? 9.047 3.631 -8.211 1 98.38 99 ARG A N 1
ATOM 819 C CA . ARG A 1 99 ? 10.016 2.914 -7.391 1 98.38 99 ARG A CA 1
ATOM 820 C C . ARG A 1 99 ? 10.734 3.861 -6.434 1 98.38 99 ARG A C 1
ATOM 822 O O . ARG A 1 99 ? 11.516 4.711 -6.863 1 98.38 99 ARG A O 1
ATOM 829 N N . ILE A 1 100 ? 10.406 3.803 -5.18 1 98.12 100 ILE A N 1
ATOM 830 C CA . ILE A 1 100 ? 10.969 4.648 -4.133 1 98.12 100 ILE A CA 1
ATOM 831 C C . ILE A 1 100 ? 11.75 3.791 -3.143 1 98.12 100 ILE A C 1
ATOM 833 O O . ILE A 1 100 ? 11.266 2.754 -2.688 1 98.12 100 ILE A O 1
ATOM 837 N N . ASN A 1 101 ? 13 4.16 -2.875 1 97.69 101 ASN A N 1
ATOM 838 C CA . ASN A 1 101 ? 13.906 3.361 -2.059 1 97.69 101 ASN A CA 1
ATOM 839 C C . ASN A 1 101 ? 14.852 4.242 -1.246 1 97.69 101 ASN A C 1
ATOM 841 O O . ASN A 1 101 ? 15.352 5.25 -1.746 1 97.69 101 ASN A O 1
ATOM 845 N N . ASN A 1 102 ? 15.031 3.805 0.034 1 96.12 102 ASN A N 1
ATOM 846 C CA . ASN A 1 102 ? 15.961 4.582 0.841 1 96.12 102 ASN A CA 1
ATOM 847 C C . ASN A 1 102 ? 17.078 3.709 1.411 1 96.12 102 ASN A C 1
ATOM 849 O O . ASN A 1 102 ? 17.688 4.055 2.424 1 96.12 102 ASN A O 1
ATOM 853 N N . GLY A 1 103 ? 17.188 2.57 0.884 1 95.75 103 GLY A N 1
ATOM 854 C CA . GLY A 1 103 ? 18.219 1.646 1.313 1 95.75 103 GLY A CA 1
ATOM 855 C C . GLY A 1 103 ? 17.781 0.731 2.439 1 95.75 103 GLY A C 1
ATOM 856 O O . GLY A 1 103 ? 18.375 -0.326 2.658 1 95.75 103 GLY A O 1
ATOM 857 N N . LYS A 1 104 ? 16.734 1.152 3.17 1 97.06 104 LYS A N 1
ATOM 858 C CA . LYS A 1 104 ? 16.219 0.356 4.277 1 97.06 104 LYS A CA 1
ATOM 859 C C . LYS A 1 104 ? 14.836 -0.194 3.957 1 97.06 104 LYS A C 1
ATOM 861 O O . LYS A 1 104 ? 14.438 -1.243 4.473 1 97.06 104 LYS A O 1
ATOM 866 N N . ALA A 1 105 ? 14.102 0.533 3.201 1 98.38 105 ALA A N 1
ATOM 867 C CA . ALA A 1 105 ? 12.773 0.134 2.742 1 98.38 105 ALA A CA 1
ATOM 868 C C . ALA A 1 105 ? 12.547 0.551 1.293 1 98.38 105 ALA A C 1
ATOM 870 O O . ALA A 1 105 ? 13.266 1.401 0.764 1 98.38 105 ALA A O 1
ATOM 871 N N . ALA A 1 106 ? 11.594 -0.083 0.638 1 98.62 106 ALA A N 1
ATOM 872 C CA . ALA A 1 106 ? 11.25 0.246 -0.742 1 98.62 106 ALA A CA 1
ATOM 873 C C . ALA A 1 106 ? 9.75 0.124 -0.976 1 98.62 106 ALA A C 1
ATOM 875 O O . ALA A 1 106 ? 9.094 -0.735 -0.384 1 98.62 106 ALA A O 1
ATOM 876 N N . SER A 1 107 ? 9.219 1.019 -1.731 1 98.81 107 SER A N 1
ATOM 877 C CA . SER A 1 107 ? 7.848 1.027 -2.23 1 98.81 107 SER A CA 1
ATOM 878 C C . SER A 1 107 ? 7.809 0.914 -3.75 1 98.81 107 SER A C 1
ATOM 880 O O . SER A 1 107 ? 8.312 1.79 -4.457 1 98.81 107 SER A O 1
ATOM 882 N N . GLU A 1 108 ? 7.27 -0.195 -4.199 1 98.75 108 GLU A N 1
ATOM 883 C CA . GLU A 1 108 ? 7.227 -0.512 -5.625 1 98.75 108 GLU A CA 1
ATOM 884 C C . GLU A 1 108 ? 5.789 -0.584 -6.129 1 98.75 108 GLU A C 1
ATOM 886 O O . GLU A 1 108 ? 4.992 -1.386 -5.641 1 98.75 108 GLU A O 1
ATOM 891 N N . ARG A 1 109 ? 5.426 0.29 -7.059 1 98.81 109 ARG A N 1
ATOM 892 C CA . ARG A 1 109 ? 4.117 0.216 -7.707 1 98.81 109 ARG A CA 1
ATOM 893 C C . ARG A 1 109 ? 4.262 -0.042 -9.203 1 98.81 109 ARG A C 1
ATOM 895 O O . ARG A 1 109 ? 5.16 0.499 -9.844 1 98.81 109 ARG A O 1
ATOM 902 N N . GLY A 1 110 ? 3.381 -0.938 -9.68 1 98.81 110 GLY A N 1
ATOM 903 C CA . GLY A 1 110 ? 3.455 -1.292 -11.086 1 98.81 110 GLY A CA 1
ATOM 904 C C . GLY A 1 110 ? 2.303 -2.162 -11.547 1 98.81 110 GLY A C 1
ATOM 905 O O . GLY A 1 110 ? 1.235 -2.166 -10.93 1 98.81 110 GLY A O 1
ATOM 906 N N . ILE A 1 111 ? 2.492 -2.727 -12.711 1 98.88 111 ILE A N 1
ATOM 907 C CA . ILE A 1 111 ? 1.525 -3.604 -13.367 1 98.88 111 ILE A CA 1
ATOM 908 C C . ILE A 1 111 ? 2.172 -4.953 -13.656 1 98.88 111 ILE A C 1
ATOM 910 O O . ILE A 1 111 ? 3.316 -5.016 -14.109 1 98.88 111 ILE A O 1
ATOM 914 N N . TYR A 1 112 ? 1.444 -5.973 -13.359 1 98.88 112 TYR A N 1
ATOM 915 C CA . TYR A 1 112 ? 1.938 -7.297 -13.727 1 98.88 112 TYR A CA 1
ATOM 916 C C . TYR A 1 112 ? 1.126 -7.879 -14.875 1 98.88 112 TYR A C 1
ATOM 918 O O . TYR A 1 112 ? -0.045 -7.535 -15.055 1 98.88 112 TYR A O 1
ATOM 926 N N . LYS A 1 113 ? 1.74 -8.703 -15.641 1 98.69 113 LYS A N 1
ATOM 927 C CA . LYS A 1 113 ? 1.156 -9.625 -16.609 1 98.69 113 LYS A CA 1
ATOM 928 C C . LYS A 1 113 ? 1.484 -11.07 -16.266 1 98.69 113 LYS A C 1
ATOM 930 O O . LYS A 1 113 ? 2.648 -11.477 -16.297 1 98.69 113 LYS A O 1
ATOM 935 N N . LEU A 1 114 ? 0.514 -11.766 -15.891 1 98.25 114 LEU A N 1
ATOM 936 C CA . LEU A 1 114 ? 0.652 -13.195 -15.641 1 98.25 114 LEU A CA 1
ATOM 937 C C . LEU A 1 114 ? 0.167 -14 -16.844 1 98.25 114 LEU A C 1
ATOM 939 O O . LEU A 1 114 ? -0.97 -13.836 -17.281 1 98.25 114 LEU A O 1
ATOM 943 N N . THR A 1 115 ? 0.986 -14.797 -17.359 1 97.62 115 THR A N 1
ATOM 944 C CA . THR A 1 115 ? 0.654 -15.664 -18.484 1 97.62 115 THR A CA 1
ATOM 945 C C . THR A 1 115 ? 0.688 -17.125 -18.078 1 97.62 115 THR A C 1
ATOM 947 O O . THR A 1 115 ? 1.7 -17.609 -17.562 1 97.62 115 THR A O 1
ATOM 950 N N . VAL A 1 116 ? -0.396 -17.766 -18.297 1 95.75 116 VAL A N 1
ATOM 951 C CA . VAL A 1 116 ? -0.503 -19.188 -17.984 1 95.75 116 VAL A CA 1
ATOM 952 C C . VAL A 1 116 ? -0.762 -19.984 -19.25 1 95.75 116 VAL A C 1
ATOM 954 O O . VAL A 1 116 ? -1.606 -19.609 -20.078 1 95.75 116 VAL A O 1
ATOM 957 N N . THR A 1 117 ? -0.041 -21.031 -19.422 1 95.75 117 THR A N 1
ATOM 958 C CA . THR A 1 117 ? -0.177 -21.938 -20.562 1 95.75 117 THR A CA 1
ATOM 959 C C . THR A 1 117 ? -0.521 -23.344 -20.094 1 95.75 117 THR A C 1
ATOM 961 O O . THR A 1 117 ? 0.125 -23.875 -19.188 1 95.75 117 THR A O 1
ATOM 964 N N . ASN A 1 118 ? -1.546 -23.875 -20.703 1 94.06 118 ASN A N 1
ATOM 965 C CA . ASN A 1 118 ? -1.905 -25.234 -20.328 1 94.06 118 ASN A CA 1
ATOM 966 C C . ASN A 1 118 ? -1.144 -26.266 -21.156 1 94.06 118 ASN A C 1
ATOM 968 O O . ASN A 1 118 ? -0.305 -25.906 -21.984 1 94.06 118 ASN A O 1
ATOM 972 N N . LYS A 1 119 ? -1.488 -27.5 -20.812 1 93.12 119 LYS A N 1
ATOM 973 C CA . LYS A 1 119 ? -0.774 -28.609 -21.453 1 93.12 119 LYS A CA 1
ATOM 974 C C . LYS A 1 119 ? -1.009 -28.609 -22.953 1 93.12 119 LYS A C 1
ATOM 976 O O . LYS A 1 119 ? -0.128 -29 -23.719 1 93.12 119 LYS A O 1
ATOM 981 N N . SER A 1 120 ? -2.15 -28.203 -23.406 1 94.75 120 SER A N 1
ATOM 982 C CA . SER A 1 120 ? -2.5 -28.219 -24.828 1 94.75 120 SER A CA 1
ATOM 983 C C . SER A 1 120 ? -1.868 -27.031 -25.562 1 94.75 120 SER A C 1
ATOM 985 O O . SER A 1 120 ? -1.99 -26.906 -26.781 1 94.75 120 SER A O 1
ATOM 987 N N . GLY A 1 121 ? -1.298 -26.094 -24.797 1 92.94 121 GLY A N 1
ATOM 988 C CA . GLY A 1 121 ? -0.623 -24.953 -25.406 1 92.94 121 GLY A CA 1
ATOM 989 C C . GLY A 1 121 ? -1.47 -23.703 -25.422 1 92.94 121 GLY A C 1
ATOM 990 O O . GLY A 1 121 ? -1.013 -22.641 -25.859 1 92.94 121 GLY A O 1
ATOM 991 N N . GLU A 1 122 ? -2.703 -23.859 -24.953 1 95.94 122 GLU A N 1
ATOM 992 C CA . GLU A 1 122 ? -3.553 -22.672 -24.859 1 95.94 122 GLU A CA 1
ATOM 993 C C . GLU A 1 122 ? -3.045 -21.719 -23.766 1 95.94 122 GLU A C 1
ATOM 995 O O . GLU A 1 122 ? -2.74 -22.141 -22.656 1 95.94 122 GLU A O 1
ATOM 1000 N N . THR A 1 123 ? -2.918 -20.391 -24.172 1 96.62 123 THR A N 1
ATOM 1001 C CA . THR A 1 123 ? -2.352 -19.406 -23.266 1 96.62 123 THR A CA 1
ATOM 1002 C C . THR A 1 123 ? -3.383 -18.328 -22.922 1 96.62 123 THR A C 1
ATOM 1004 O O . THR A 1 123 ? -4.141 -17.891 -23.797 1 96.62 123 THR A O 1
ATOM 1007 N N . LYS A 1 124 ? -3.434 -17.984 -21.641 1 96.56 124 LYS A N 1
ATOM 1008 C CA . LYS A 1 124 ? -4.238 -16.859 -21.156 1 96.56 124 LYS A CA 1
ATOM 1009 C C . LYS A 1 124 ? -3.385 -15.891 -20.344 1 96.56 124 LYS A C 1
ATOM 1011 O O . LYS A 1 124 ? -2.502 -16.297 -19.594 1 96.56 124 LYS A O 1
ATOM 1016 N N . SER A 1 125 ? -3.686 -14.594 -20.516 1 97.56 125 SER A N 1
ATOM 1017 C CA . SER A 1 125 ? -2.977 -13.555 -19.781 1 97.56 125 SER A CA 1
ATOM 1018 C C . SER A 1 125 ? -3.914 -12.812 -18.828 1 97.56 125 SER A C 1
ATOM 1020 O O . SER A 1 125 ? -5.059 -12.531 -19.188 1 97.56 125 SER A O 1
ATOM 1022 N N . TYR A 1 126 ? -3.383 -12.539 -17.688 1 97.5 126 TYR A N 1
ATOM 1023 C CA . TYR A 1 126 ? -4.078 -11.758 -16.672 1 97.5 126 TYR A CA 1
ATOM 1024 C C . TYR A 1 126 ? -3.26 -10.531 -16.266 1 97.5 126 TYR A C 1
ATOM 1026 O O . TYR A 1 126 ? -2.031 -10.594 -16.203 1 97.5 126 TYR A O 1
ATOM 1034 N N . TYR A 1 127 ? -3.949 -9.438 -16.016 1 98.62 127 TYR A N 1
ATOM 1035 C CA . TYR A 1 127 ? -3.291 -8.188 -15.648 1 98.62 127 TYR A CA 1
ATOM 1036 C C . TYR A 1 127 ? -3.797 -7.684 -14.297 1 98.62 127 TYR A C 1
ATOM 1038 O O . TYR A 1 127 ? -4.965 -7.883 -13.953 1 98.62 127 TYR A O 1
ATOM 1046 N N . GLY A 1 128 ? -2.975 -6.984 -13.594 1 98.62 128 GLY A N 1
ATOM 1047 C CA . GLY A 1 128 ? -3.318 -6.289 -12.359 1 98.62 128 GLY A CA 1
ATOM 1048 C C . GLY A 1 128 ? -2.291 -5.246 -11.961 1 98.62 128 GLY A C 1
ATOM 1049 O O . GLY A 1 128 ? -1.183 -5.219 -12.5 1 98.62 128 GLY A O 1
ATOM 1050 N N . GLN A 1 129 ? -2.709 -4.348 -11.125 1 98.81 129 GLN A N 1
ATOM 1051 C CA . GLN A 1 129 ? -1.822 -3.363 -10.508 1 98.81 129 GLN A CA 1
ATOM 1052 C C . GLN A 1 129 ? -1.39 -3.809 -9.117 1 98.81 129 GLN A C 1
ATOM 1054 O O . GLN A 1 129 ? -2.184 -4.379 -8.367 1 98.81 129 GLN A O 1
ATOM 1059 N N . PHE A 1 130 ? -0.085 -3.504 -8.828 1 98.94 130 PHE A N 1
ATOM 1060 C CA . PHE A 1 130 ? 0.397 -3.965 -7.527 1 98.94 130 PHE A CA 1
ATOM 1061 C C . PHE A 1 130 ? 1.08 -2.832 -6.77 1 98.94 130 PHE A C 1
ATOM 1063 O O . PHE A 1 130 ? 1.502 -1.842 -7.371 1 98.94 130 PHE A O 1
ATOM 1070 N N . HIS A 1 131 ? 1.083 -2.916 -5.5 1 98.94 131 HIS A N 1
ATOM 1071 C CA . HIS A 1 131 ? 1.894 -2.156 -4.555 1 98.94 131 HIS A CA 1
ATOM 1072 C C . HIS A 1 131 ? 2.605 -3.082 -3.574 1 98.94 131 HIS A C 1
ATOM 1074 O O . HIS A 1 131 ? 1.957 -3.787 -2.797 1 98.94 131 HIS A O 1
ATOM 1080 N N . VAL A 1 132 ? 3.938 -3.062 -3.664 1 98.94 132 VAL A N 1
ATOM 1081 C CA . VAL A 1 132 ? 4.75 -3.949 -2.836 1 98.94 132 VAL A CA 1
ATOM 1082 C C . VAL A 1 132 ? 5.672 -3.125 -1.942 1 98.94 132 VAL A C 1
ATOM 1084 O O . VAL A 1 132 ? 6.297 -2.166 -2.402 1 98.94 132 VAL A O 1
ATOM 1087 N N . ILE A 1 133 ? 5.676 -3.473 -0.691 1 98.94 133 ILE A N 1
ATOM 1088 C CA . ILE A 1 133 ? 6.594 -2.863 0.265 1 98.94 133 ILE A CA 1
ATOM 1089 C C . ILE A 1 133 ? 7.656 -3.879 0.678 1 98.94 133 ILE A C 1
ATOM 1091 O O . ILE A 1 133 ? 7.34 -5.031 0.974 1 98.94 133 ILE A O 1
ATOM 1095 N N . LEU A 1 134 ? 8.914 -3.436 0.617 1 98.88 134 LEU A N 1
ATOM 1096 C CA . LEU A 1 134 ? 10.039 -4.277 1.005 1 98.88 134 LEU A CA 1
ATOM 1097 C C . LEU A 1 134 ? 10.812 -3.648 2.16 1 98.88 134 LEU A C 1
ATOM 1099 O O . LEU A 1 134 ? 10.828 -2.424 2.312 1 98.88 134 LEU A O 1
ATOM 1103 N N . ARG A 1 135 ? 11.422 -4.469 2.938 1 98.38 135 ARG A N 1
ATOM 1104 C CA . ARG A 1 135 ? 12.367 -4.043 3.965 1 98.38 135 ARG A CA 1
ATOM 1105 C C . ARG A 1 135 ? 13.703 -4.766 3.816 1 98.38 135 ARG A C 1
ATOM 1107 O O . ARG A 1 135 ? 13.734 -5.953 3.496 1 98.38 135 ARG A O 1
ATOM 1114 N N . ASN A 1 136 ? 14.703 -4.004 4.02 1 97.12 136 ASN A N 1
ATOM 1115 C CA . ASN A 1 136 ? 16.047 -4.566 4.094 1 97.12 136 ASN A CA 1
ATOM 1116 C C . ASN A 1 136 ? 16.422 -4.934 5.523 1 97.12 136 ASN A C 1
ATOM 1118 O O . ASN A 1 136 ? 16.828 -4.066 6.309 1 97.12 136 ASN A O 1
ATOM 1122 N N . GLN A 1 137 ? 16.219 -6.152 5.824 1 86.88 137 GLN A N 1
ATOM 1123 C CA . GLN A 1 137 ? 16.562 -6.633 7.16 1 86.88 137 GLN A CA 1
ATOM 1124 C C . GLN A 1 137 ? 17.812 -7.516 7.125 1 86.88 137 GLN A C 1
ATOM 1126 O O . GLN A 1 137 ? 17.844 -8.516 6.398 1 86.88 137 GLN A O 1
ATOM 1131 N N . ASN A 1 138 ? 18.781 -7.152 7.965 1 89 138 ASN A N 1
ATOM 1132 C CA . ASN A 1 138 ? 20.031 -7.898 8.031 1 89 138 ASN A CA 1
ATOM 1133 C C . ASN A 1 138 ? 20.641 -8.102 6.648 1 89 138 ASN A C 1
ATOM 1135 O O . ASN A 1 138 ? 21 -9.219 6.281 1 89 138 ASN A O 1
ATOM 1139 N N . GLU A 1 139 ? 20.547 -7.145 5.84 1 89.94 139 GLU A N 1
ATOM 1140 C CA . GLU A 1 139 ? 21.172 -7.086 4.523 1 89.94 139 GLU A CA 1
ATOM 1141 C C . GLU A 1 139 ? 20.469 -8 3.531 1 89.94 139 GLU A C 1
ATOM 1143 O O . GLU A 1 139 ? 21.078 -8.523 2.6 1 89.94 139 GLU A O 1
ATOM 1148 N N . GLU A 1 140 ? 19.297 -8.266 3.811 1 95.69 140 GLU A N 1
ATOM 1149 C CA . GLU A 1 140 ? 18.469 -9.031 2.891 1 95.69 140 GLU A CA 1
ATOM 1150 C C . GLU A 1 140 ? 17.125 -8.352 2.664 1 95.69 140 GLU A C 1
ATOM 1152 O O . GLU A 1 140 ? 16.391 -8.062 3.619 1 95.69 140 GLU A O 1
ATOM 1157 N N . TRP A 1 141 ? 16.844 -8.117 1.425 1 98.38 141 TRP A N 1
ATOM 1158 C CA . TRP A 1 141 ? 15.547 -7.535 1.082 1 98.38 141 TRP A CA 1
ATOM 1159 C C . TRP A 1 141 ? 14.445 -8.586 1.121 1 98.38 141 TRP A C 1
ATOM 1161 O O . TRP A 1 141 ? 14.602 -9.688 0.576 1 98.38 141 TRP A O 1
ATOM 1171 N N . LYS A 1 142 ? 13.352 -8.281 1.813 1 98.69 142 LYS A N 1
ATOM 1172 C CA . LYS A 1 142 ? 12.172 -9.141 1.858 1 98.69 142 LYS A CA 1
ATOM 1173 C C . LYS A 1 142 ? 10.898 -8.344 1.609 1 98.69 142 LYS A C 1
ATOM 1175 O O . LYS A 1 142 ? 10.789 -7.188 2.02 1 98.69 142 LYS A O 1
ATOM 1180 N N . ILE A 1 143 ? 9.953 -8.977 0.943 1 98.88 143 ILE A N 1
ATOM 1181 C CA . ILE A 1 143 ? 8.625 -8.398 0.791 1 98.88 143 ILE A CA 1
ATOM 1182 C C . ILE A 1 143 ? 7.852 -8.523 2.105 1 98.88 143 ILE A C 1
ATOM 1184 O O . ILE A 1 143 ? 7.711 -9.617 2.648 1 98.88 143 ILE A O 1
ATOM 1188 N N . ILE A 1 144 ? 7.332 -7.375 2.584 1 98.75 144 ILE A N 1
ATOM 1189 C CA . ILE A 1 144 ? 6.594 -7.414 3.842 1 98.75 144 ILE A CA 1
ATOM 1190 C C . ILE A 1 144 ? 5.117 -7.121 3.582 1 98.75 144 ILE A C 1
ATOM 1192 O O . ILE A 1 144 ? 4.27 -7.359 4.445 1 98.75 144 ILE A O 1
ATOM 1196 N N . MET A 1 145 ? 4.793 -6.578 2.498 1 98.94 145 MET A N 1
ATOM 1197 C CA . MET A 1 145 ? 3.42 -6.32 2.072 1 98.94 145 MET A CA 1
ATOM 1198 C C . MET A 1 145 ? 3.291 -6.43 0.558 1 98.94 145 MET A C 1
ATOM 1200 O O . MET A 1 145 ? 4.148 -5.945 -0.181 1 98.94 145 MET A O 1
ATOM 1204 N N . ASP A 1 146 ? 2.326 -7.117 0.07 1 98.94 146 ASP A N 1
ATOM 1205 C CA . ASP A 1 146 ? 2.049 -7.324 -1.348 1 98.94 146 ASP A CA 1
ATOM 1206 C C . ASP A 1 146 ? 0.556 -7.188 -1.641 1 98.94 146 ASP A C 1
ATOM 1208 O O . ASP A 1 146 ? -0.229 -8.086 -1.326 1 98.94 146 ASP A O 1
ATOM 1212 N N . TYR A 1 147 ? 0.211 -6.086 -2.139 1 98.94 147 TYR A N 1
ATOM 1213 C CA . TYR A 1 147 ? -1.153 -5.766 -2.543 1 98.94 147 TYR A CA 1
ATOM 1214 C C . TYR A 1 147 ? -1.296 -5.805 -4.059 1 98.94 147 TYR A C 1
ATOM 1216 O O . TYR A 1 147 ? -0.423 -5.32 -4.785 1 98.94 147 TYR A O 1
ATOM 1224 N N . ASP A 1 148 ? -2.357 -6.391 -4.562 1 98.81 148 ASP A N 1
ATOM 1225 C CA . ASP A 1 148 ? -2.652 -6.238 -5.984 1 98.81 148 ASP A CA 1
ATOM 1226 C C . ASP A 1 148 ? -4.156 -6.188 -6.23 1 98.81 148 ASP A C 1
ATOM 1228 O O . ASP A 1 148 ? -4.945 -6.621 -5.387 1 98.81 148 ASP A O 1
ATOM 1232 N N . SER A 1 149 ? -4.5 -5.656 -7.277 1 98.56 149 SER A N 1
ATOM 1233 C CA . SER A 1 149 ? -5.883 -5.52 -7.719 1 98.56 149 SER A CA 1
ATOM 1234 C C . SER A 1 149 ? -5.977 -5.441 -9.242 1 98.56 149 SER A C 1
ATOM 1236 O O . SER A 1 149 ? -5.098 -4.871 -9.891 1 98.56 149 SER A O 1
ATOM 1238 N N . ASN A 1 150 ? -7.016 -6.035 -9.758 1 97.38 150 ASN A N 1
ATOM 1239 C CA . ASN A 1 150 ? -7.258 -5.797 -11.18 1 97.38 150 ASN A CA 1
ATOM 1240 C C . ASN A 1 150 ? -8.125 -4.562 -11.406 1 97.38 150 ASN A C 1
ATOM 1242 O O . ASN A 1 150 ? -8.508 -4.266 -12.539 1 97.38 150 ASN A O 1
ATOM 1246 N N . GLU A 1 151 ? -8.523 -3.93 -10.273 1 96.25 151 GLU A N 1
ATOM 1247 C CA . GLU A 1 151 ? -9.289 -2.686 -10.289 1 96.25 151 GLU A CA 1
ATOM 1248 C C . GLU A 1 151 ? -10.57 -2.832 -11.102 1 96.25 151 GLU A C 1
ATOM 1250 O O . GLU A 1 151 ? -10.852 -2.018 -11.984 1 96.25 151 GLU A O 1
ATOM 1255 N N . GLY A 1 152 ? -11.289 -3.838 -10.812 1 94.06 152 GLY A N 1
ATOM 1256 C CA . GLY A 1 152 ? -12.547 -4.086 -11.5 1 94.06 152 GLY A CA 1
ATOM 1257 C C . GLY A 1 152 ? -12.367 -4.453 -12.953 1 94.06 152 GLY A C 1
ATOM 1258 O O . GLY A 1 152 ? -13.219 -4.137 -13.789 1 94.06 152 GLY A O 1
ATOM 1259 N N . GLY A 1 153 ? -11.234 -4.969 -13.273 1 95.5 153 GLY A N 1
ATOM 1260 C CA . GLY A 1 153 ? -10.984 -5.41 -14.633 1 95.5 153 GLY A CA 1
ATOM 1261 C C . GLY A 1 153 ? -10.5 -4.301 -15.547 1 95.5 153 GLY A C 1
ATOM 1262 O O . GLY A 1 153 ? -10.469 -4.461 -16.766 1 95.5 153 GLY A O 1
ATOM 1263 N N . THR A 1 154 ? -10.055 -3.15 -14.93 1 96.75 154 THR A N 1
ATOM 1264 C CA . THR A 1 154 ? -9.672 -2.004 -15.75 1 96.75 154 THR A CA 1
ATOM 1265 C C . THR A 1 154 ? -8.188 -2.049 -16.078 1 96.75 154 THR A C 1
ATOM 1267 O O . THR A 1 154 ? -7.691 -1.231 -16.859 1 96.75 154 THR A O 1
ATOM 1270 N N . ILE A 1 155 ? -7.449 -2.922 -15.492 1 98.38 155 ILE A N 1
ATOM 1271 C CA . ILE A 1 155 ? -6.027 -3.059 -15.781 1 98.38 155 ILE A CA 1
ATOM 1272 C C . ILE A 1 155 ? -5.828 -3.977 -16.984 1 98.38 155 ILE A C 1
ATOM 1274 O O . ILE A 1 155 ? -6.227 -5.145 -16.953 1 98.38 155 ILE A O 1
ATOM 1278 N N . ASP A 1 156 ? -5.191 -3.41 -18.016 1 98.06 156 ASP A N 1
ATOM 1279 C CA . ASP A 1 156 ? -5.086 -4.168 -19.266 1 98.06 156 ASP A CA 1
ATOM 1280 C C . ASP A 1 156 ? -3.693 -4.035 -19.875 1 98.06 156 ASP A C 1
ATOM 1282 O O . ASP A 1 156 ? -2.783 -3.498 -19.234 1 98.06 156 ASP A O 1
ATOM 1286 N N . GLU A 1 157 ? -3.535 -4.578 -21.047 1 98.06 157 GLU A N 1
ATOM 1287 C CA . GLU A 1 157 ? -2.242 -4.613 -21.719 1 98.06 157 GLU A CA 1
ATOM 1288 C C . GLU A 1 157 ? -1.733 -3.203 -22.016 1 98.06 157 GLU A C 1
ATOM 1290 O O . GLU A 1 157 ? -0.527 -2.949 -21.953 1 98.06 157 GLU A O 1
ATOM 1295 N N . LYS A 1 158 ? -2.646 -2.318 -22.359 1 98.38 158 LYS A N 1
ATOM 1296 C CA . LYS A 1 158 ? -2.25 -0.94 -22.625 1 98.38 158 LYS A CA 1
ATOM 1297 C C . LYS A 1 158 ? -1.575 -0.308 -21.422 1 98.38 158 LYS A C 1
ATOM 1299 O O . LYS A 1 158 ? -0.517 0.312 -21.547 1 98.38 158 LYS A O 1
ATOM 1304 N N . LYS A 1 159 ? -2.215 -0.415 -20.234 1 98.19 159 LYS A N 1
ATOM 1305 C CA . LYS A 1 159 ? -1.62 0.107 -19.016 1 98.19 159 LYS A CA 1
ATOM 1306 C C . LYS A 1 159 ? -0.285 -0.57 -18.719 1 98.19 159 LYS A C 1
ATOM 1308 O O . LYS A 1 159 ? 0.654 0.076 -18.25 1 98.19 159 LYS A O 1
ATOM 1313 N N . PHE A 1 160 ? -0.227 -1.858 -19.016 1 98.69 160 PHE A N 1
ATOM 1314 C CA . PHE A 1 160 ? 1.022 -2.59 -18.844 1 98.69 160 PHE A CA 1
ATOM 1315 C C . PHE A 1 160 ? 2.123 -1.997 -19.719 1 98.69 160 PHE A C 1
ATOM 1317 O O . PHE A 1 160 ? 3.217 -1.705 -19.219 1 98.69 160 PHE A O 1
ATOM 1324 N N . ASN A 1 161 ? 1.847 -1.768 -20.922 1 98.31 161 ASN A N 1
ATOM 1325 C CA . ASN A 1 161 ? 2.836 -1.299 -21.891 1 98.31 161 ASN A CA 1
ATOM 1326 C C . ASN A 1 161 ? 3.238 0.149 -21.625 1 98.31 161 ASN A C 1
ATOM 1328 O O . ASN A 1 161 ? 4.305 0.592 -22.062 1 98.31 161 ASN A O 1
ATOM 1332 N N . ASN A 1 162 ? 2.406 0.933 -20.953 1 97.94 162 ASN A N 1
ATOM 1333 C CA . ASN A 1 162 ? 2.709 2.322 -20.625 1 97.94 162 ASN A CA 1
ATOM 1334 C C . ASN A 1 162 ? 3.656 2.424 -19.438 1 97.94 162 ASN A C 1
ATOM 1336 O O . ASN A 1 162 ? 4.262 3.471 -19.203 1 97.94 162 ASN A O 1
ATOM 1340 N N . ALA A 1 163 ? 3.734 1.358 -18.609 1 98.31 163 ALA A N 1
ATOM 1341 C CA . ALA A 1 163 ? 4.68 1.323 -17.5 1 98.31 163 ALA A CA 1
ATOM 1342 C C . ALA A 1 163 ? 6.086 0.987 -17.984 1 98.31 163 ALA A C 1
ATOM 1344 O O . ALA A 1 163 ? 6.305 0.786 -19.172 1 98.31 163 ALA A O 1
ATOM 1345 N N . LYS A 1 164 ? 6.988 1.034 -17.109 1 98.38 164 LYS A N 1
ATOM 1346 C CA . LYS A 1 164 ? 8.391 0.898 -17.5 1 98.38 164 LYS A CA 1
ATOM 1347 C C . LYS A 1 164 ? 8.945 -0.465 -17.094 1 98.38 164 LYS A C 1
ATOM 1349 O O . LYS A 1 164 ? 8.539 -1.025 -16.062 1 98.38 164 LYS A O 1
ATOM 1354 N N . SER A 1 165 ? 9.914 -0.852 -17.859 1 97.62 165 SER A N 1
ATOM 1355 C CA . SER A 1 165 ? 10.547 -2.133 -17.578 1 97.62 165 SER A CA 1
ATOM 1356 C C . SER A 1 165 ? 11.32 -2.084 -16.266 1 97.62 165 SER A C 1
ATOM 1358 O O . SER A 1 165 ? 11.641 -1.002 -15.766 1 97.62 165 SER A O 1
ATOM 1360 N N . ILE A 1 166 ? 11.672 -3.209 -15.789 1 97.44 166 ILE A N 1
ATOM 1361 C CA . ILE A 1 166 ? 12.258 -3.396 -14.469 1 97.44 166 ILE A CA 1
ATOM 1362 C C . ILE A 1 166 ? 13.617 -2.701 -14.398 1 97.44 166 ILE A C 1
ATOM 1364 O O . ILE A 1 166 ? 14.047 -2.258 -13.328 1 97.44 166 ILE A O 1
ATOM 1368 N N . ASP A 1 167 ? 14.258 -2.473 -15.5 1 95.56 167 ASP A N 1
ATOM 1369 C CA . ASP A 1 167 ? 15.594 -1.888 -15.5 1 95.56 167 ASP A CA 1
ATOM 1370 C C . ASP A 1 167 ? 15.562 -0.439 -15.984 1 95.56 167 ASP A C 1
ATOM 1372 O O . ASP A 1 167 ? 16.609 0.199 -16.125 1 95.56 167 ASP A O 1
ATOM 1376 N N . ASP A 1 168 ? 14.383 0.11 -16.266 1 95.19 168 ASP A N 1
ATOM 1377 C CA . ASP A 1 168 ? 14.211 1.521 -16.609 1 95.19 168 ASP A CA 1
ATOM 1378 C C . ASP A 1 168 ? 13.836 2.334 -15.367 1 95.19 168 ASP A C 1
ATOM 1380 O O . ASP A 1 168 ? 12.688 2.285 -14.914 1 95.19 168 ASP A O 1
ATOM 1384 N N . PHE A 1 169 ? 14.727 3.127 -14.883 1 92.5 169 PHE A N 1
ATOM 1385 C CA . PHE A 1 169 ? 14.523 3.832 -13.625 1 92.5 169 PHE A CA 1
ATOM 1386 C C . PHE A 1 169 ? 14.109 5.277 -13.867 1 92.5 169 PHE A C 1
ATOM 1388 O O . PHE A 1 169 ? 14.086 6.09 -12.945 1 92.5 169 PHE A O 1
ATOM 1395 N N . ASN A 1 170 ? 13.859 5.582 -15.148 1 87.88 170 ASN A N 1
ATOM 1396 C CA . ASN A 1 170 ? 13.305 6.895 -15.477 1 87.88 170 ASN A CA 1
ATOM 1397 C C . ASN A 1 170 ? 11.797 6.934 -15.273 1 87.88 170 ASN A C 1
ATOM 1399 O O . ASN A 1 170 ? 11.039 6.844 -16.234 1 87.88 170 ASN A O 1
ATOM 1403 N N . LEU A 1 171 ? 11.398 7.102 -14.062 1 86.31 171 LEU A N 1
ATOM 1404 C CA . LEU A 1 171 ? 9.992 6.973 -13.711 1 86.31 171 LEU A CA 1
ATOM 1405 C C . LEU A 1 171 ? 9.383 8.328 -13.375 1 86.31 171 LEU A C 1
ATOM 1407 O O . LEU A 1 171 ? 10.086 9.227 -12.906 1 86.31 171 LEU A O 1
ATOM 1411 N N . MET B 1 1 ? -46.219 -50 4.977 1 40.72 1 MET B N 1
ATOM 1412 C CA . MET B 1 1 ? -45.156 -49.219 4.371 1 40.72 1 MET B CA 1
ATOM 1413 C C . MET B 1 1 ? -45.062 -47.844 5.035 1 40.72 1 MET B C 1
ATOM 1415 O O . MET B 1 1 ? -46.031 -47.094 5.109 1 40.72 1 MET B O 1
ATOM 1419 N N . LYS B 1 2 ? -44.031 -47.719 6.129 1 44.91 2 LYS B N 1
ATOM 1420 C CA . LYS B 1 2 ? -43.656 -46.656 7.074 1 44.91 2 LYS B CA 1
ATOM 1421 C C . LYS B 1 2 ? -43.188 -45.406 6.348 1 44.91 2 LYS B C 1
ATOM 1423 O O . LYS B 1 2 ? -42.188 -45.438 5.617 1 44.91 2 LYS B O 1
ATOM 1428 N N . ASN B 1 3 ? -44.062 -44.5 5.859 1 42.56 3 ASN B N 1
ATOM 1429 C CA . ASN B 1 3 ? -43.75 -43.25 5.199 1 42.56 3 ASN B CA 1
ATOM 1430 C C . ASN B 1 3 ? -42.938 -42.312 6.094 1 42.56 3 ASN B C 1
ATOM 1432 O O . ASN B 1 3 ? -43.438 -41.781 7.078 1 42.56 3 ASN B O 1
ATOM 1436 N N . ILE B 1 4 ? -41.594 -42.625 6.336 1 48.03 4 ILE B N 1
ATOM 1437 C CA . ILE B 1 4 ? -40.656 -41.75 7.051 1 48.03 4 ILE B CA 1
ATOM 1438 C C . ILE B 1 4 ? -40.5 -40.438 6.285 1 48.03 4 ILE B C 1
ATOM 1440 O O . ILE B 1 4 ? -40.062 -40.438 5.133 1 48.03 4 ILE B O 1
ATOM 1444 N N . PHE B 1 5 ? -41.344 -39.438 6.449 1 44.09 5 PHE B N 1
AT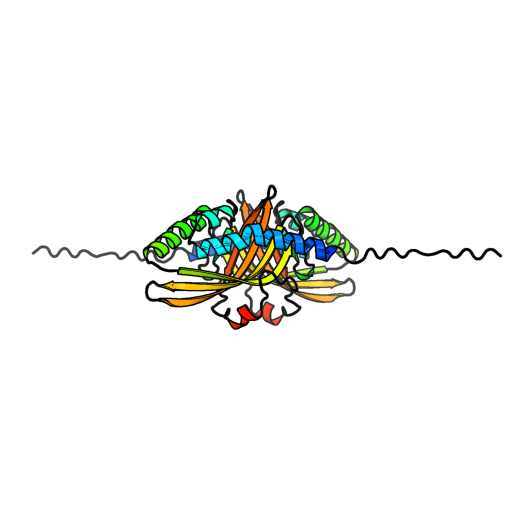OM 1445 C CA . PHE B 1 5 ? -41.156 -38.062 5.953 1 44.09 5 PHE B CA 1
ATOM 1446 C C . PHE B 1 5 ? -39.875 -37.438 6.52 1 44.09 5 PHE B C 1
ATOM 1448 O O . PHE B 1 5 ? -39.812 -37.156 7.719 1 44.09 5 PHE B O 1
ATOM 1455 N N . LEU B 1 6 ? -38.625 -37.812 6.086 1 43.84 6 LEU B N 1
ATOM 1456 C CA . LEU B 1 6 ? -37.469 -37.125 6.566 1 43.84 6 LEU B CA 1
ATOM 1457 C C . LEU B 1 6 ? -37.438 -35.688 6.062 1 43.84 6 LEU B C 1
ATOM 1459 O O . LEU B 1 6 ? -37.438 -35.438 4.855 1 43.84 6 LEU B O 1
ATOM 1463 N N . ILE B 1 7 ? -37.938 -34.688 6.805 1 45.47 7 ILE B N 1
ATOM 1464 C CA . ILE B 1 7 ? -37.812 -33.25 6.59 1 45.47 7 ILE B CA 1
ATOM 1465 C C . ILE B 1 7 ? -36.344 -32.844 6.66 1 45.47 7 ILE B C 1
ATOM 1467 O O . ILE B 1 7 ? -35.656 -33.062 7.684 1 45.47 7 ILE B O 1
ATOM 1471 N N . VAL B 1 8 ? -35.625 -32.812 5.527 1 44.88 8 VAL B N 1
ATOM 1472 C CA . VAL B 1 8 ? -34.281 -32.25 5.355 1 44.88 8 VAL B CA 1
ATOM 1473 C C . VAL B 1 8 ? -34.312 -30.766 5.641 1 44.88 8 VAL B C 1
ATOM 1475 O O . VAL B 1 8 ? -34.969 -30 4.938 1 44.88 8 VAL B O 1
ATOM 1478 N N . PHE B 1 9 ? -34.156 -30.297 6.898 1 45.41 9 PHE B N 1
ATOM 1479 C CA . PHE B 1 9 ? -33.844 -28.922 7.27 1 45.41 9 PHE B CA 1
ATOM 1480 C C . PHE B 1 9 ? -32.531 -28.469 6.617 1 45.41 9 PHE B C 1
ATOM 1482 O O . PHE B 1 9 ? -31.453 -28.938 6.965 1 45.41 9 PHE B O 1
ATOM 1489 N N . ILE B 1 10 ? -32.562 -28 5.395 1 43.34 10 ILE B N 1
ATOM 1490 C CA . ILE B 1 10 ? -31.453 -27.297 4.758 1 43.34 10 ILE B CA 1
ATOM 1491 C C . ILE B 1 10 ? -31.125 -26.031 5.543 1 43.34 10 ILE B C 1
ATOM 1493 O O . ILE B 1 10 ? -31.953 -25.109 5.625 1 43.34 10 ILE B O 1
ATOM 1497 N N . SER B 1 11 ? -30.281 -26.031 6.637 1 45.91 11 SER B N 1
ATOM 1498 C CA . SER B 1 11 ? -29.703 -24.891 7.344 1 45.91 11 SER B CA 1
ATOM 1499 C C . SER B 1 11 ? -28.969 -23.969 6.383 1 45.91 11 SER B C 1
ATOM 1501 O O . SER B 1 11 ? -28.078 -24.391 5.656 1 45.91 11 SER B O 1
ATOM 1503 N N . SER B 1 12 ? -29.516 -22.922 5.922 1 45.91 12 SER B N 1
ATOM 1504 C CA . SER B 1 12 ? -28.938 -21.781 5.203 1 45.91 12 SER B CA 1
ATOM 1505 C C . SER B 1 12 ? -27.781 -21.172 5.992 1 45.91 12 SER B C 1
ATOM 1507 O O . SER B 1 12 ? -28 -20.422 6.949 1 45.91 12 SER B O 1
ATOM 1509 N N . PHE B 1 13 ? -26.609 -21.75 6.211 1 42.44 13 PHE B N 1
ATOM 1510 C CA . PHE B 1 13 ? -25.406 -21.141 6.793 1 42.44 13 PHE B CA 1
ATOM 1511 C C . PHE B 1 13 ? -24.953 -19.938 5.977 1 42.44 13 PHE B C 1
ATOM 1513 O O . PHE B 1 13 ? -23.797 -19.547 6.035 1 42.44 13 PHE B O 1
ATOM 1520 N N . ILE B 1 14 ? -25.547 -19.312 5.031 1 40.56 14 ILE B N 1
ATOM 1521 C CA . ILE B 1 14 ? -24.766 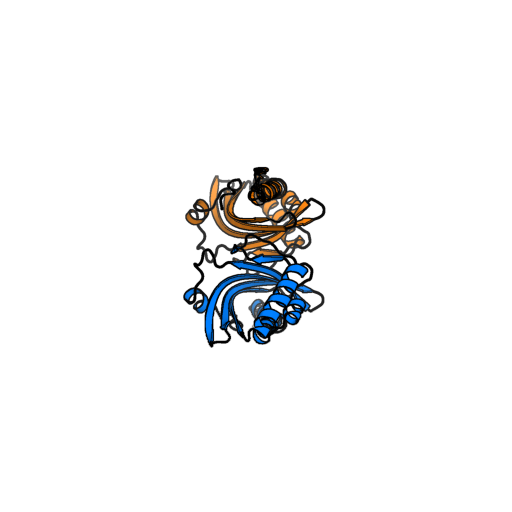-18.438 4.188 1 40.56 14 ILE B CA 1
ATOM 1522 C C . ILE B 1 14 ? -24.375 -17.188 4.973 1 40.56 14 ILE B C 1
ATOM 1524 O O . ILE B 1 14 ? -23.672 -16.312 4.457 1 40.56 14 ILE B O 1
ATOM 1528 N N . THR B 1 15 ? -24.875 -16.641 6.172 1 42 15 THR B N 1
ATOM 1529 C CA . THR B 1 15 ? -24.891 -15.203 6.398 1 42 15 THR B CA 1
ATOM 1530 C C . THR B 1 15 ? -23.5 -14.695 6.758 1 42 15 THR B C 1
ATOM 1532 O O . THR B 1 15 ? -23.328 -13.516 7.07 1 42 15 THR B O 1
ATOM 1535 N N . PHE B 1 16 ? -22.469 -15.242 7.371 1 42.47 16 PHE B N 1
ATOM 1536 C CA . PHE B 1 16 ? -21.719 -14.695 8.5 1 42.47 16 PHE B CA 1
ATOM 1537 C C . PHE B 1 16 ? -20.719 -13.648 8.031 1 42.47 16 PHE B C 1
ATOM 1539 O O . PHE B 1 16 ? -19.953 -13.117 8.836 1 42.47 16 PHE B O 1
ATOM 1546 N N . CYS B 1 17 ? -20.047 -13.766 6.801 1 51.06 17 CYS B N 1
ATOM 1547 C CA . CYS B 1 17 ? -18.75 -13.117 6.656 1 51.06 17 CYS B CA 1
ATOM 1548 C C . CYS B 1 17 ? -18.875 -11.602 6.707 1 51.06 17 CYS B C 1
ATOM 1550 O O . CYS B 1 17 ? -17.953 -10.906 7.148 1 51.06 17 CYS B O 1
ATOM 1552 N N . GLY B 1 18 ? -20.016 -10.945 6.398 1 56.06 18 GLY B N 1
ATOM 1553 C CA . GLY B 1 18 ? -20.234 -9.508 6.301 1 56.06 18 GLY B CA 1
ATOM 1554 C C . GLY B 1 18 ? -20.25 -8.82 7.652 1 56.06 18 GLY B C 1
ATOM 1555 O O . GLY B 1 18 ? -19.688 -7.73 7.809 1 56.06 18 GLY B O 1
ATOM 1556 N N . ILE B 1 19 ? -21.016 -9.32 8.695 1 57.94 19 ILE B N 1
ATOM 1557 C CA . ILE B 1 19 ? -21.203 -8.688 9.992 1 57.94 19 ILE B CA 1
ATOM 1558 C C . ILE B 1 19 ? -19.859 -8.531 10.695 1 57.94 19 ILE B C 1
ATOM 1560 O O . ILE B 1 19 ? -19.547 -7.461 11.219 1 57.94 19 ILE B O 1
ATOM 1564 N N . SER B 1 20 ? -19.031 -9.516 10.398 1 76.44 20 SER B N 1
ATOM 1565 C CA . SER B 1 20 ? -17.766 -9.508 11.141 1 76.44 20 SER B CA 1
ATOM 1566 C C . SER B 1 20 ? -16.797 -8.492 10.555 1 76.44 20 SER B C 1
ATOM 1568 O O . SER B 1 20 ? -16.156 -7.73 11.297 1 76.44 20 SER B O 1
ATOM 1570 N N . GLN B 1 21 ? -16.875 -8.242 9.297 1 81.94 21 GLN B N 1
ATOM 1571 C CA . GLN B 1 21 ? -15.922 -7.309 8.719 1 81.94 21 GLN B CA 1
ATOM 1572 C C . GLN B 1 21 ? -16.297 -5.867 9.062 1 81.94 21 GLN B C 1
ATOM 1574 O O . GLN B 1 21 ? -15.414 -5.047 9.336 1 81.94 21 GLN B O 1
ATOM 1579 N N . GLU B 1 22 ? -17.578 -5.605 9.039 1 90.62 22 GLU B N 1
ATOM 1580 C CA . GLU B 1 22 ? -18.031 -4.258 9.367 1 90.62 22 GLU B CA 1
ATOM 1581 C C . GLU B 1 22 ? -17.656 -3.879 10.797 1 90.62 22 GLU B C 1
ATOM 1583 O O . GLU B 1 22 ? -17.281 -2.734 11.062 1 90.62 22 GLU B O 1
ATOM 1588 N N . SER B 1 23 ? -17.766 -4.828 11.633 1 92.56 23 SER B N 1
ATOM 1589 C CA . SER B 1 23 ? -17.391 -4.574 13.023 1 92.56 23 SER B CA 1
ATOM 1590 C C . SER B 1 23 ? -15.93 -4.184 13.148 1 92.56 23 SER B C 1
ATOM 1592 O O . SER B 1 23 ? -15.578 -3.283 13.914 1 92.56 23 SER B O 1
ATOM 1594 N N . TYR B 1 24 ? -15.047 -4.773 12.43 1 95 24 TYR B N 1
ATOM 1595 C CA . TYR B 1 24 ? -13.625 -4.445 12.469 1 95 24 TYR B CA 1
ATOM 1596 C C . TYR B 1 24 ? -13.375 -3.051 11.906 1 95 24 TYR B C 1
ATOM 1598 O O . TYR B 1 24 ? -12.547 -2.303 12.43 1 95 24 TYR B O 1
ATOM 1606 N N . HIS B 1 25 ? -14.094 -2.732 10.82 1 96.88 25 HIS B N 1
ATOM 1607 C CA . HIS B 1 25 ? -13.938 -1.405 10.234 1 96.88 25 HIS B CA 1
ATOM 1608 C C . HIS B 1 25 ? -14.359 -0.317 11.219 1 96.88 25 HIS B C 1
ATOM 1610 O O . HIS B 1 25 ? -13.711 0.726 11.312 1 96.88 25 HIS B O 1
ATOM 1616 N N . LYS B 1 26 ? -15.422 -0.551 11.906 1 96.94 26 LYS B N 1
ATOM 1617 C CA . LYS B 1 26 ? -15.883 0.406 12.898 1 96.94 26 LYS B CA 1
ATOM 1618 C C . LYS B 1 26 ? -14.859 0.578 14.023 1 96.94 26 LYS B C 1
ATOM 1620 O O . LYS B 1 26 ? -14.672 1.685 14.531 1 96.94 26 LYS B O 1
ATOM 1625 N N . GLN B 1 27 ? -14.266 -0.479 14.422 1 97 27 GLN B N 1
ATOM 1626 C CA . GLN B 1 27 ? -13.219 -0.4 15.43 1 97 27 GLN B CA 1
ATOM 1627 C C . GLN B 1 27 ? -12.055 0.457 14.945 1 97 27 GLN B C 1
ATOM 1629 O O . GLN B 1 27 ? -11.539 1.299 15.688 1 97 27 GLN B O 1
ATOM 1634 N N . VAL B 1 28 ? -11.617 0.229 13.727 1 98.38 28 VAL B N 1
ATOM 1635 C CA . VAL B 1 28 ? -10.555 1.029 13.133 1 98.38 28 VAL B CA 1
ATOM 1636 C C . VAL B 1 28 ? -10.969 2.496 13.086 1 98.38 28 VAL B C 1
ATOM 1638 O O . VAL B 1 28 ? -10.18 3.385 13.414 1 98.38 28 VAL B O 1
ATOM 1641 N N . ASN B 1 29 ? -12.242 2.742 12.711 1 98.44 29 ASN B N 1
ATOM 1642 C CA . ASN B 1 29 ? -12.742 4.113 12.703 1 98.44 29 ASN B CA 1
ATOM 1643 C C . ASN B 1 29 ? -12.578 4.773 14.07 1 98.44 29 ASN B C 1
ATOM 1645 O O . ASN B 1 29 ? -12.055 5.887 14.172 1 98.44 29 ASN B O 1
ATOM 1649 N N . GLU B 1 30 ? -12.953 4.078 15.031 1 97.69 30 GLU B N 1
ATOM 1650 C CA . GLU B 1 30 ? -12.969 4.625 16.375 1 97.69 30 GLU B CA 1
ATOM 1651 C C . GLU B 1 30 ? -11.547 4.805 16.906 1 97.69 30 GLU B C 1
ATOM 1653 O O . GLU B 1 30 ? -11.219 5.848 17.484 1 97.69 30 GLU B O 1
ATOM 1658 N N . GLU B 1 31 ? -10.742 3.869 16.688 1 98.19 31 GLU B N 1
ATOM 1659 C CA . GLU B 1 31 ? -9.445 3.838 17.344 1 98.19 31 GLU B CA 1
ATOM 1660 C C . GLU B 1 31 ? -8.406 4.645 16.562 1 98.19 31 GLU B C 1
ATOM 1662 O O . GLU B 1 31 ? -7.457 5.168 17.156 1 98.19 31 GLU B O 1
ATOM 1667 N N . VAL B 1 32 ? -8.617 4.711 15.25 1 98.81 32 VAL B N 1
ATOM 1668 C CA . VAL B 1 32 ? -7.562 5.305 14.438 1 98.81 32 VAL B CA 1
ATOM 1669 C C . VAL B 1 32 ? -8.094 6.547 13.727 1 98.81 32 VAL B C 1
ATOM 1671 O O . VAL B 1 32 ? -7.605 7.656 13.961 1 98.81 32 VAL B O 1
ATOM 1674 N N . TRP B 1 33 ? -9.094 6.418 12.945 1 98.81 33 TRP B N 1
ATOM 1675 C CA . TRP B 1 33 ? -9.461 7.508 12.047 1 98.81 33 TRP B CA 1
ATOM 1676 C C . TRP B 1 33 ? -10.094 8.664 12.82 1 98.81 33 TRP B C 1
ATOM 1678 O O . TRP B 1 33 ? -9.906 9.828 12.469 1 98.81 33 TRP B O 1
ATOM 1688 N N . THR B 1 34 ? -10.875 8.383 13.883 1 98.56 34 THR B N 1
ATOM 1689 C CA . THR B 1 34 ? -11.398 9.445 14.727 1 98.56 34 THR B CA 1
ATOM 1690 C C . THR B 1 34 ? -10.258 10.273 15.328 1 98.56 34 THR B C 1
ATOM 1692 O O . THR B 1 34 ? -10.32 11.5 15.32 1 98.56 34 THR B O 1
ATOM 1695 N N . LYS B 1 35 ? -9.281 9.602 15.812 1 98.75 35 LYS B N 1
ATOM 1696 C CA . LYS B 1 35 ? -8.133 10.297 16.391 1 98.75 35 LYS B CA 1
ATOM 1697 C C . LYS B 1 35 ? -7.332 11.031 15.328 1 98.75 35 LYS B C 1
ATOM 1699 O O . LYS B 1 35 ? -6.785 12.109 15.586 1 98.75 35 LYS B O 1
ATOM 1704 N N . PHE B 1 36 ? -7.234 10.477 14.195 1 98.88 36 PHE B N 1
ATOM 1705 C CA . PHE B 1 36 ? -6.582 11.141 13.07 1 98.88 36 PHE B CA 1
ATOM 1706 C C . PHE B 1 36 ? -7.25 12.469 12.766 1 98.88 36 PHE B C 1
ATOM 1708 O O . PHE B 1 36 ? -6.574 13.492 12.617 1 98.88 36 PHE B O 1
ATOM 1715 N N . TYR B 1 37 ? -8.555 12.469 12.68 1 98.69 37 TYR B N 1
ATOM 1716 C CA . TYR B 1 37 ? -9.312 13.695 12.445 1 98.69 37 TYR B CA 1
ATOM 1717 C C . TYR B 1 37 ? -9.055 14.711 13.555 1 98.69 37 TYR B C 1
ATOM 1719 O O . TYR B 1 37 ? -8.797 15.883 13.281 1 98.69 37 TYR B O 1
ATOM 1727 N N . LYS B 1 38 ? -9.125 14.234 14.742 1 98.56 38 LYS B N 1
ATOM 1728 C CA . LYS B 1 38 ? -8.945 15.109 15.891 1 98.56 38 LYS B CA 1
ATOM 1729 C C . LYS B 1 38 ? -7.543 15.711 15.914 1 98.56 38 LYS B C 1
ATOM 1731 O O . LYS B 1 38 ? -7.359 16.859 16.344 1 98.56 38 LYS B O 1
ATOM 1736 N N . ALA B 1 39 ? -6.57 14.914 15.484 1 98.75 39 ALA B N 1
ATOM 1737 C CA . ALA B 1 39 ? -5.195 15.406 15.453 1 98.75 39 ALA B CA 1
ATOM 1738 C C . ALA B 1 39 ? -5.09 16.672 14.609 1 98.75 39 ALA B C 1
ATOM 1740 O O . ALA B 1 39 ? -4.426 17.641 15 1 98.75 39 ALA B O 1
ATOM 1741 N N . PHE B 1 40 ? -5.711 16.672 13.469 1 98.38 40 PHE B N 1
ATOM 1742 C CA . PHE B 1 40 ? -5.668 17.828 12.578 1 98.38 40 PHE B CA 1
ATOM 1743 C C . PHE B 1 40 ? -6.508 18.969 13.133 1 98.38 40 PHE B C 1
ATOM 1745 O O . PHE B 1 40 ? -6.074 20.125 13.133 1 98.38 40 PHE B O 1
ATOM 1752 N N . GLU B 1 41 ? -7.691 18.625 13.656 1 97.19 41 GLU B N 1
ATOM 1753 C CA . GLU B 1 41 ? -8.602 19.641 14.203 1 97.19 41 GLU B CA 1
ATOM 1754 C C . GLU B 1 41 ? -7.961 20.391 15.359 1 97.19 41 GLU B C 1
ATOM 1756 O O . GLU B 1 41 ? -8.086 21.625 15.445 1 97.19 41 GLU B O 1
ATOM 1761 N N . LYS B 1 42 ? -7.27 19.672 16.188 1 97.5 42 LYS B N 1
ATOM 1762 C CA . LYS B 1 42 ? -6.719 20.266 17.406 1 97.5 42 LYS B CA 1
ATOM 1763 C C . LYS B 1 42 ? -5.246 20.609 17.234 1 97.5 42 LYS B C 1
ATOM 1765 O O . LYS B 1 42 ? -4.617 21.156 18.141 1 97.5 42 LYS B O 1
ATOM 1770 N N . LEU B 1 43 ? -4.754 20.234 16.047 1 97.75 43 LEU B N 1
ATOM 1771 C CA . LEU B 1 43 ? -3.326 20.391 15.805 1 97.75 43 LEU B CA 1
ATOM 1772 C C . LEU B 1 43 ? -2.506 19.719 16.906 1 97.75 43 LEU B C 1
ATOM 1774 O O . LEU B 1 43 ? -1.617 20.344 17.484 1 97.75 43 LEU B O 1
ATOM 1778 N N . ASP B 1 44 ? -2.791 18.469 17.172 1 98.38 44 ASP B N 1
ATOM 1779 C CA . ASP B 1 44 ? -2.201 17.672 18.25 1 98.38 44 ASP B CA 1
ATOM 1780 C C . ASP B 1 44 ? -1.37 16.531 17.688 1 98.38 44 ASP B C 1
ATOM 1782 O O . ASP B 1 44 ? -1.901 15.453 17.406 1 98.38 44 ASP B O 1
ATOM 1786 N N . ALA B 1 45 ? -0.099 16.719 17.719 1 98.62 45 ALA B N 1
ATOM 1787 C CA . ALA B 1 45 ? 0.807 15.727 17.141 1 98.62 45 ALA B CA 1
ATOM 1788 C C . ALA B 1 45 ? 0.869 14.469 18 1 98.62 45 ALA B C 1
ATOM 1790 O O . ALA B 1 45 ? 1.291 13.406 17.531 1 98.62 45 ALA B O 1
ATOM 1791 N N . GLU B 1 46 ? 0.536 14.547 19.234 1 98.75 46 GLU B N 1
ATOM 1792 C CA . GLU B 1 46 ? 0.608 13.375 20.094 1 98.75 46 GLU B CA 1
ATOM 1793 C C . GLU B 1 46 ? -0.469 12.352 19.734 1 98.75 46 GLU B C 1
ATOM 1795 O O . GLU B 1 46 ? -0.281 11.148 19.922 1 98.75 46 GLU B O 1
ATOM 1800 N N . LEU B 1 47 ? -1.599 12.797 19.203 1 98.75 47 LEU B N 1
ATOM 1801 C CA . LEU B 1 47 ? -2.596 11.875 18.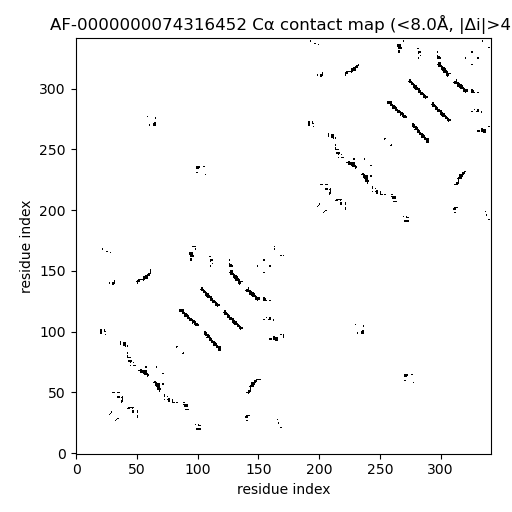688 1 98.75 47 LEU B CA 1
ATOM 1802 C C . LEU B 1 47 ? -2.053 11.125 17.469 1 98.75 47 LEU B C 1
ATOM 1804 O O . LEU B 1 47 ? -2.326 9.93 17.297 1 98.75 47 LEU B O 1
ATOM 1808 N N . MET B 1 48 ? -1.285 11.828 16.609 1 98.81 48 MET B N 1
ATOM 1809 C CA . MET B 1 48 ? -0.602 11.148 15.508 1 98.81 48 MET B CA 1
ATOM 1810 C C . MET B 1 48 ? 0.355 10.086 16.047 1 98.81 48 MET B C 1
ATOM 1812 O O . MET B 1 48 ? 0.389 8.961 15.531 1 98.81 48 MET B O 1
ATOM 1816 N N . ALA B 1 49 ? 1.099 10.461 17.062 1 98.81 49 ALA B N 1
ATOM 1817 C CA . ALA B 1 49 ? 2.047 9.539 17.688 1 98.81 49 ALA B CA 1
ATOM 1818 C C . ALA B 1 49 ? 1.333 8.297 18.219 1 98.81 49 ALA B C 1
ATOM 1820 O O . ALA B 1 49 ? 1.851 7.184 18.109 1 98.81 49 ALA B O 1
ATOM 1821 N N . GLU B 1 50 ? 0.208 8.477 18.719 1 98.38 50 GLU B N 1
ATOM 1822 C CA . GLU B 1 50 ? -0.549 7.406 19.359 1 98.38 50 GLU B CA 1
ATOM 1823 C C . GLU B 1 50 ? -1.037 6.387 18.344 1 98.38 50 GLU B C 1
ATOM 1825 O O . GLU B 1 50 ? -1.047 5.184 18.609 1 98.38 50 GLU B O 1
ATOM 1830 N N . ILE B 1 51 ? -1.358 6.809 17.156 1 98.75 51 ILE B N 1
ATOM 1831 C CA . ILE B 1 51 ? -2.084 5.93 16.25 1 98.75 51 ILE B CA 1
ATOM 1832 C C . ILE B 1 51 ? -1.115 5.32 15.242 1 98.75 51 ILE B C 1
ATOM 1834 O O . ILE B 1 51 ? -1.513 4.504 14.406 1 98.75 51 ILE B O 1
ATOM 1838 N N . HIS B 1 52 ? 0.135 5.676 15.289 1 98.81 52 HIS B N 1
ATOM 1839 C CA . HIS B 1 52 ? 1.126 5.109 14.383 1 98.81 52 HIS B CA 1
ATOM 1840 C C . HIS B 1 52 ? 2.1 4.203 15.125 1 98.81 52 HIS B C 1
ATOM 1842 O O . HIS B 1 52 ? 2.484 4.496 16.266 1 98.81 52 HIS B O 1
ATOM 1848 N N . SER B 1 53 ? 2.443 3.098 14.477 1 98.25 53 SER B N 1
ATOM 1849 C CA . SER B 1 53 ? 3.432 2.17 15.023 1 98.25 53 SER B CA 1
ATOM 1850 C C . SER B 1 53 ? 4.836 2.764 14.969 1 98.25 53 SER B C 1
ATOM 1852 O O . SER B 1 53 ? 5.172 3.486 14.031 1 98.25 53 SER B O 1
ATOM 1854 N N . GLU B 1 54 ? 5.707 2.359 15.906 1 97.44 54 GLU B N 1
ATOM 1855 C CA . GLU B 1 54 ? 7.102 2.793 15.875 1 97.44 54 GLU B CA 1
ATOM 1856 C C . GLU B 1 54 ? 7.832 2.227 14.664 1 97.44 54 GLU B C 1
ATOM 1858 O O . GLU B 1 54 ? 8.891 2.729 14.281 1 97.44 54 GLU B O 1
ATOM 1863 N N . ASP B 1 55 ? 7.281 1.191 14.008 1 96.38 55 ASP B N 1
ATOM 1864 C CA . ASP B 1 55 ? 7.859 0.583 12.812 1 96.38 55 ASP B CA 1
ATOM 1865 C C . ASP B 1 55 ? 7.27 1.195 11.547 1 96.38 55 ASP B C 1
ATOM 1867 O O . ASP B 1 55 ? 7.383 0.62 10.461 1 96.38 55 ASP B O 1
ATOM 1871 N N . LEU B 1 56 ? 6.664 2.27 11.633 1 98.5 56 LEU B N 1
ATOM 1872 C CA . LEU B 1 56 ? 5.949 2.932 10.547 1 98.5 56 LEU B CA 1
ATOM 1873 C C . LEU B 1 56 ? 6.859 3.129 9.336 1 98.5 56 LEU B C 1
ATOM 1875 O O . LEU B 1 56 ? 8.016 3.518 9.484 1 98.5 56 LEU B O 1
ATOM 1879 N N . LEU B 1 57 ? 6.301 2.914 8.172 1 98.81 57 LEU B N 1
ATOM 1880 C CA . LEU B 1 57 ? 6.797 3.449 6.906 1 98.81 57 LEU B CA 1
ATOM 1881 C C . LEU B 1 57 ? 5.836 4.488 6.34 1 98.81 57 LEU B C 1
ATOM 1883 O O . LEU B 1 57 ? 4.719 4.152 5.938 1 98.81 57 LEU B O 1
ATOM 1887 N N . ARG B 1 58 ? 6.188 5.719 6.387 1 98.94 58 ARG B N 1
ATOM 1888 C CA . ARG B 1 58 ? 5.465 6.824 5.766 1 98.94 58 ARG B CA 1
ATOM 1889 C C . ARG B 1 58 ? 6.035 7.145 4.387 1 98.94 58 ARG B C 1
ATOM 1891 O O . ARG B 1 58 ? 7.23 7.414 4.254 1 98.94 58 ARG B O 1
ATOM 1898 N N . ILE B 1 59 ? 5.172 7.168 3.357 1 98.88 59 ILE B N 1
ATOM 1899 C CA . ILE B 1 59 ? 5.66 7.289 1.987 1 98.88 59 ILE B CA 1
ATOM 1900 C C . ILE B 1 59 ? 4.875 8.383 1.258 1 98.88 59 ILE B C 1
ATOM 1902 O O . ILE B 1 59 ? 3.93 8.086 0.524 1 98.88 59 ILE B O 1
ATOM 1906 N N . PRO B 1 60 ? 5.25 9.578 1.506 1 98.5 60 PRO B N 1
ATOM 1907 C CA . PRO B 1 60 ? 4.754 10.625 0.611 1 98.5 60 PRO B CA 1
ATOM 1908 C C . PRO B 1 60 ? 5.363 10.547 -0.787 1 98.5 60 PRO B C 1
ATOM 1910 O O . PRO B 1 60 ? 6.473 11.039 -1.007 1 98.5 60 PRO B O 1
ATOM 1913 N N . ALA B 1 61 ? 4.66 10.07 -1.723 1 97.94 61 ALA B N 1
ATOM 1914 C CA . ALA B 1 61 ? 5.207 9.656 -3.01 1 97.94 61 ALA B CA 1
ATOM 1915 C C . ALA B 1 61 ? 5.809 10.836 -3.762 1 97.94 61 ALA B C 1
ATOM 1917 O O . ALA B 1 61 ? 6.844 10.695 -4.422 1 97.94 61 ALA B O 1
ATOM 1918 N N . SER B 1 62 ? 5.223 11.984 -3.676 1 94.88 62 SER B N 1
ATOM 1919 C CA . SER B 1 62 ? 5.652 13.148 -4.445 1 94.88 62 SER B CA 1
ATOM 1920 C C . SER B 1 62 ? 7.051 13.602 -4.031 1 94.88 62 SER B C 1
ATOM 1922 O O . SER B 1 62 ? 7.75 14.258 -4.801 1 94.88 62 SER B O 1
ATOM 1924 N N . SER B 1 63 ? 7.441 13.25 -2.846 1 95.19 63 SER B N 1
ATOM 1925 C CA . SER B 1 63 ? 8.758 13.656 -2.367 1 95.19 63 SER B CA 1
ATOM 1926 C C . SER B 1 63 ? 9.812 12.602 -2.686 1 95.19 63 SER B C 1
ATOM 1928 O O . SER B 1 63 ? 11.008 12.844 -2.521 1 95.19 63 SER B O 1
ATOM 1930 N N . GLY B 1 64 ? 9.336 11.422 -3.045 1 95.56 64 GLY B N 1
ATOM 1931 C CA . GLY B 1 64 ? 10.266 10.344 -3.338 1 95.56 64 GLY B CA 1
ATOM 1932 C C . GLY B 1 64 ? 10.977 9.812 -2.104 1 95.56 64 GLY B C 1
ATOM 1933 O O . GLY B 1 64 ? 12.047 9.219 -2.207 1 95.56 64 GLY B O 1
ATOM 1934 N N . ARG B 1 65 ? 10.359 10.031 -0.98 1 96.88 65 ARG B N 1
ATOM 1935 C CA . ARG B 1 65 ? 11.031 9.664 0.261 1 96.88 65 ARG B CA 1
ATOM 1936 C C . ARG B 1 65 ? 10.25 8.586 1.01 1 96.88 65 ARG B C 1
ATOM 1938 O O . ARG B 1 65 ? 9.062 8.375 0.75 1 96.88 65 ARG B O 1
ATOM 1945 N N . ILE B 1 66 ? 10.969 7.945 1.84 1 98.56 66 ILE B N 1
ATOM 1946 C CA . ILE B 1 66 ? 10.391 7.07 2.855 1 98.56 66 ILE B CA 1
ATOM 1947 C C . ILE B 1 66 ? 10.844 7.523 4.242 1 98.56 66 ILE B C 1
ATOM 1949 O O . ILE B 1 66 ? 12.047 7.59 4.52 1 98.56 66 ILE B O 1
ATOM 1953 N N . LEU B 1 67 ? 9.891 7.812 5.094 1 98.69 67 LEU B N 1
ATOM 1954 C CA . LEU B 1 67 ? 10.188 8.281 6.445 1 98.69 67 LEU B CA 1
ATOM 1955 C C . LEU B 1 67 ? 9.844 7.207 7.477 1 98.69 67 LEU B C 1
ATOM 1957 O O . LEU B 1 67 ? 8.883 6.457 7.301 1 98.69 67 LEU B O 1
ATOM 1961 N N . GLY B 1 68 ? 10.609 7.207 8.578 1 98.56 68 GLY B N 1
ATOM 1962 C CA . GLY B 1 68 ? 10.258 6.414 9.75 1 98.56 68 GLY B CA 1
ATOM 1963 C C . GLY B 1 68 ? 9.43 7.18 10.766 1 98.56 68 GLY B C 1
ATOM 1964 O O . GLY B 1 68 ? 9.094 8.344 10.547 1 98.56 68 GLY B O 1
ATOM 1965 N N . TYR B 1 69 ? 9.172 6.527 11.781 1 98.69 69 TYR B N 1
ATOM 1966 C CA . TYR B 1 69 ? 8.25 7.008 12.812 1 98.69 69 TYR B CA 1
ATOM 1967 C C . TYR B 1 69 ? 8.742 8.32 13.414 1 98.69 69 TYR B C 1
ATOM 1969 O O . TYR B 1 69 ? 8.016 9.32 13.414 1 98.69 69 TYR B O 1
ATOM 1977 N N . ASP B 1 70 ? 9.945 8.414 13.867 1 98.81 70 ASP B N 1
ATOM 1978 C CA . ASP B 1 70 ? 10.438 9.578 14.594 1 98.81 70 ASP B CA 1
ATOM 1979 C C . ASP B 1 70 ? 10.414 10.82 13.711 1 98.81 70 ASP B C 1
ATOM 1981 O O . ASP B 1 70 ? 9.922 11.875 14.125 1 98.81 70 ASP B O 1
ATOM 1985 N N . GLU B 1 71 ? 10.945 10.641 12.555 1 98.69 71 GLU B N 1
ATOM 1986 C CA . GLU B 1 71 ? 10.969 11.781 11.641 1 98.69 71 GLU B CA 1
ATOM 1987 C C . GLU B 1 71 ? 9.562 12.258 11.312 1 98.69 71 GLU B C 1
ATOM 1989 O O . GLU B 1 71 ? 9.289 13.453 11.32 1 98.69 71 GLU B O 1
ATOM 1994 N N . TYR B 1 72 ? 8.695 11.352 11.07 1 98.81 72 TYR B N 1
ATOM 1995 C CA . TYR B 1 72 ? 7.316 11.656 10.719 1 98.81 72 TYR B CA 1
ATOM 1996 C C . TYR B 1 72 ? 6.609 12.391 11.852 1 98.81 72 TYR B C 1
ATOM 1998 O O . TYR B 1 72 ? 6.012 13.445 11.633 1 98.81 72 TYR B O 1
ATOM 2006 N N . ILE B 1 73 ? 6.695 11.844 13.016 1 98.88 73 ILE B N 1
ATOM 2007 C CA . ILE B 1 73 ? 5.992 12.414 14.164 1 98.88 73 ILE B CA 1
ATOM 2008 C C . ILE B 1 73 ? 6.598 13.773 14.508 1 98.88 73 ILE B C 1
ATOM 2010 O O . ILE B 1 73 ? 5.875 14.727 14.797 1 98.88 73 ILE B O 1
ATOM 2014 N N . ASN B 1 74 ? 7.863 13.891 14.445 1 98.81 74 ASN B N 1
ATOM 2015 C CA . ASN B 1 74 ? 8.508 15.172 14.727 1 98.81 74 ASN B CA 1
ATOM 2016 C C . ASN B 1 74 ? 8.109 16.234 13.703 1 98.81 74 ASN B C 1
ATOM 2018 O O . ASN B 1 74 ? 7.969 17.406 14.039 1 98.81 74 ASN B O 1
ATOM 2022 N N . ASN B 1 75 ? 8.016 15.797 12.445 1 98.62 75 ASN B N 1
ATOM 2023 C CA . ASN B 1 75 ? 7.516 16.734 11.438 1 98.62 75 ASN B CA 1
ATOM 2024 C C . ASN B 1 75 ? 6.145 17.281 11.82 1 98.62 75 ASN B C 1
ATOM 2026 O O . ASN B 1 75 ? 5.895 18.484 11.68 1 98.62 75 ASN B O 1
ATOM 2030 N N . TYR B 1 76 ? 5.246 16.438 12.305 1 98.5 76 TYR B N 1
ATOM 2031 C CA . TYR B 1 76 ? 3.924 16.906 12.711 1 98.5 76 TYR B CA 1
ATOM 2032 C C . TYR B 1 76 ? 4.008 17.797 13.938 1 98.5 76 TYR B C 1
ATOM 2034 O O . TYR B 1 76 ? 3.258 18.766 14.062 1 98.5 76 TYR B O 1
ATOM 2042 N N . ARG B 1 77 ? 4.875 17.438 14.906 1 98.69 77 ARG B N 1
ATOM 2043 C CA . ARG B 1 77 ? 5.051 18.297 16.078 1 98.69 77 ARG B CA 1
ATOM 2044 C C . ARG B 1 77 ? 5.441 19.703 15.664 1 98.69 77 ARG B C 1
ATOM 2046 O O . ARG B 1 77 ? 4.848 20.688 16.125 1 98.69 77 ARG B O 1
ATOM 2053 N N . ASN B 1 78 ? 6.336 19.828 14.773 1 98.56 78 ASN B N 1
ATOM 2054 C CA . ASN B 1 78 ? 6.801 21.125 14.312 1 98.56 78 ASN B CA 1
ATOM 2055 C C . ASN B 1 78 ? 5.738 21.844 13.492 1 98.56 78 ASN B C 1
ATOM 2057 O O . ASN B 1 78 ? 5.488 23.031 13.688 1 98.56 78 ASN B O 1
ATOM 2061 N N . ASN B 1 79 ? 5.168 21.141 12.555 1 97.31 79 ASN B N 1
ATOM 2062 C CA . ASN B 1 79 ? 4.172 21.734 11.664 1 97.31 79 ASN B CA 1
ATOM 2063 C C . ASN B 1 79 ? 2.957 22.234 12.438 1 97.31 79 ASN B C 1
ATOM 2065 O O . ASN B 1 79 ? 2.504 23.359 12.227 1 97.31 79 ASN B O 1
ATOM 2069 N N . PHE B 1 80 ? 2.451 21.422 13.328 1 97.69 80 PHE B N 1
ATOM 2070 C CA . PHE B 1 80 ? 1.263 21.781 14.086 1 97.69 80 PHE B CA 1
ATOM 2071 C C . PHE B 1 80 ? 1.565 22.938 15.039 1 97.69 80 PHE B C 1
ATOM 2073 O O . PHE B 1 80 ? 0.732 23.828 15.242 1 97.69 80 PHE B O 1
ATOM 2080 N N . LYS B 1 81 ? 2.723 22.922 15.641 1 97.56 81 LYS B N 1
ATOM 2081 C CA . LYS B 1 81 ? 3.133 24.031 16.484 1 97.56 81 LYS B CA 1
ATOM 2082 C C . LYS B 1 81 ? 3.166 25.344 15.703 1 97.56 81 LYS B C 1
ATOM 2084 O O . LYS B 1 81 ? 2.59 26.344 16.125 1 97.56 81 LYS B O 1
ATOM 2089 N N . SER B 1 82 ? 3.82 25.234 14.586 1 97.06 82 SER B N 1
ATOM 2090 C CA . SER B 1 82 ? 3.936 26.422 13.742 1 97.06 82 SER B CA 1
ATOM 2091 C C . SER B 1 82 ? 2.564 26.938 13.305 1 97.06 82 SER B C 1
ATOM 2093 O O . SER B 1 82 ? 2.311 28.141 13.312 1 97.06 82 SER B O 1
ATOM 2095 N N . ARG B 1 83 ? 1.746 26.062 12.969 1 96.12 83 ARG B N 1
ATOM 2096 C CA . ARG B 1 83 ? 0.406 26.438 12.531 1 96.12 83 ARG B CA 1
ATOM 2097 C C . ARG B 1 83 ? -0.389 27.062 13.664 1 96.12 83 ARG B C 1
ATOM 2099 O O . ARG B 1 83 ? -1.101 28.047 13.461 1 96.12 83 ARG B O 1
ATOM 2106 N N . LYS B 1 84 ? -0.309 26.5 14.812 1 95.12 84 LYS B N 1
ATOM 2107 C CA . LYS B 1 84 ? -0.98 27.062 15.984 1 95.12 84 LYS B CA 1
ATOM 2108 C C . LYS B 1 84 ? -0.506 28.484 16.25 1 95.12 84 LYS B C 1
ATOM 2110 O O . LYS B 1 84 ? -1.32 29.391 16.484 1 95.12 84 LYS B O 1
ATOM 2115 N N . GLU B 1 85 ? 0.731 28.672 16.141 1 96.75 85 GLU B N 1
ATOM 2116 C CA . GLU B 1 85 ? 1.319 29.969 16.406 1 96.75 85 GLU B CA 1
ATOM 2117 C C . GLU B 1 85 ? 0.885 31 15.359 1 96.75 85 GLU B C 1
ATOM 2119 O O . GLU B 1 85 ? 0.705 32.188 15.664 1 96.75 85 GLU B O 1
ATOM 2124 N N . ALA B 1 86 ? 0.678 30.516 14.195 1 95.62 86 ALA B N 1
ATOM 2125 C CA . ALA B 1 86 ? 0.295 31.391 13.102 1 95.62 86 ALA B CA 1
ATOM 2126 C C . ALA B 1 86 ? -1.209 31.656 13.102 1 95.62 86 ALA B C 1
ATOM 2128 O O . ALA B 1 86 ? -1.702 32.5 12.344 1 95.62 86 ALA B O 1
ATOM 2129 N N . GLY B 1 87 ? -1.863 30.969 13.914 1 94.44 87 GLY B N 1
ATOM 2130 C CA . GLY B 1 87 ? -3.309 31.109 13.977 1 94.44 87 GLY B CA 1
ATOM 2131 C C . GLY B 1 87 ? -4.035 30.391 12.859 1 94.44 87 GLY B C 1
ATOM 2132 O O . GLY B 1 87 ? -5.141 30.781 12.477 1 94.44 87 GLY B O 1
ATOM 2133 N N . GLY B 1 88 ? -3.426 29.484 12.32 1 93.5 88 GLY B N 1
ATOM 2134 C CA . GLY B 1 88 ? -4.027 28.719 11.234 1 93.5 88 GLY B CA 1
ATOM 2135 C C . GLY B 1 88 ? -4.84 27.531 11.727 1 93.5 88 GLY B C 1
ATOM 2136 O O . GLY B 1 88 ? -4.73 27.125 12.883 1 93.5 88 GLY B O 1
ATOM 2137 N N . LYS B 1 89 ? -5.676 27.062 10.828 1 94.94 89 LYS B N 1
ATOM 2138 C CA . LYS B 1 89 ? -6.492 25.891 11.07 1 94.94 89 LYS B CA 1
ATOM 2139 C C . LYS B 1 89 ? -6.27 24.828 9.992 1 94.94 89 LYS B C 1
ATOM 2141 O O . LYS B 1 89 ? -5.836 25.156 8.883 1 94.94 89 LYS B O 1
ATOM 2146 N N . SER B 1 90 ? -6.527 23.625 10.398 1 95.94 90 SER B N 1
ATOM 2147 C CA . SER B 1 90 ? -6.41 22.5 9.469 1 95.94 90 SER B CA 1
ATOM 2148 C C . SER B 1 90 ? -7.535 21.5 9.68 1 95.94 90 SER B C 1
ATOM 2150 O O . SER B 1 90 ? -7.938 21.234 10.82 1 95.94 90 SER B O 1
ATOM 2152 N N . GLN B 1 91 ? -8.047 21.016 8.625 1 97 91 GLN B N 1
ATOM 2153 C CA . GLN B 1 91 ? -9.055 19.953 8.625 1 97 91 GLN B CA 1
ATOM 2154 C C . GLN B 1 91 ? -8.758 18.922 7.551 1 97 91 GLN B C 1
ATOM 2156 O O . GLN B 1 91 ? -8.352 19.266 6.438 1 97 91 GLN B O 1
ATOM 2161 N N . ILE B 1 92 ? -8.945 17.656 7.938 1 98.62 92 ILE B N 1
ATOM 2162 C CA . ILE B 1 92 ? -8.766 16.594 6.953 1 98.62 92 ILE B CA 1
ATOM 2163 C C . ILE B 1 92 ? -10.039 15.75 6.867 1 98.62 92 ILE B C 1
ATOM 2165 O O . ILE B 1 92 ? -10.703 15.516 7.879 1 98.62 92 ILE B O 1
ATOM 2169 N N . GLU B 1 93 ? -10.414 15.414 5.695 1 98.5 93 GLU B N 1
ATOM 2170 C CA . GLU B 1 93 ? -11.5 14.484 5.41 1 98.5 93 GLU B CA 1
ATOM 2171 C C . GLU B 1 93 ? -11.008 13.297 4.59 1 98.5 93 GLU B C 1
ATOM 2173 O O . GLU B 1 93 ? -10.195 13.461 3.676 1 98.5 93 GLU B O 1
ATOM 2178 N N . LEU B 1 94 ? -11.516 12.164 4.973 1 98.88 94 LEU B N 1
ATOM 2179 C CA . LEU B 1 94 ? -11.18 10.945 4.25 1 98.88 94 LEU B CA 1
ATOM 2180 C C . LEU B 1 94 ? -12.422 10.312 3.643 1 98.88 94 LEU B C 1
ATOM 2182 O O . LEU B 1 94 ? -13.484 10.289 4.27 1 98.88 94 LEU B O 1
ATOM 2186 N N . ARG B 1 95 ? -12.273 9.844 2.475 1 98.81 95 ARG B N 1
ATOM 2187 C CA . ARG B 1 95 ? -13.258 8.969 1.83 1 98.81 95 ARG B CA 1
ATOM 2188 C C . ARG B 1 95 ? -12.586 7.727 1.258 1 98.81 95 ARG B C 1
ATOM 2190 O O . ARG B 1 95 ? -11.383 7.734 0.977 1 98.81 95 ARG B O 1
ATOM 2197 N N . PHE B 1 96 ? -13.398 6.645 1.172 1 98.69 96 PHE B N 1
ATOM 2198 C CA . PHE B 1 96 ? -12.781 5.348 0.918 1 98.69 96 PHE B CA 1
ATOM 2199 C C . PHE B 1 96 ? -13.398 4.68 -0.302 1 98.69 96 PHE B C 1
ATOM 2201 O O . PHE B 1 96 ? -14.609 4.793 -0.53 1 98.69 96 PHE B O 1
ATOM 2208 N N . PHE B 1 97 ? -12.547 3.947 -1.076 1 98.12 97 PHE B N 1
ATOM 2209 C CA . PHE B 1 97 ? -13.094 3.115 -2.139 1 98.12 97 PHE B CA 1
ATOM 2210 C C . PHE B 1 97 ? -12.742 1.65 -1.921 1 98.12 97 PHE B C 1
ATOM 2212 O O . PHE B 1 97 ? -13.211 0.777 -2.654 1 98.12 97 PHE B O 1
ATOM 2219 N N . GLU B 1 98 ? -12.008 1.327 -0.91 1 98.06 98 GLU B N 1
ATOM 2220 C CA . GLU B 1 98 ? -11.68 -0.045 -0.536 1 98.06 98 GLU B CA 1
ATOM 2221 C C . GLU B 1 98 ? -11.297 -0.139 0.939 1 98.06 98 GLU B C 1
ATOM 2223 O O . GLU B 1 98 ? -10.469 0.636 1.423 1 98.06 98 GLU B O 1
ATOM 2228 N N . ARG B 1 99 ? -11.945 -1 1.699 1 98.38 99 ARG B N 1
ATOM 2229 C CA . ARG B 1 99 ? -11.641 -1.312 3.094 1 98.38 99 ARG B CA 1
ATOM 2230 C C . ARG B 1 99 ? -11.672 -2.818 3.3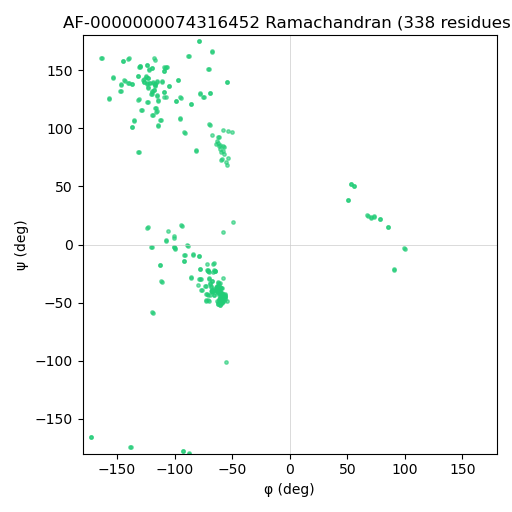36 1 98.38 99 ARG B C 1
ATOM 2232 O O . ARG B 1 99 ? -12.734 -3.443 3.271 1 98.38 99 ARG B O 1
ATOM 2239 N N . ILE B 1 100 ? -10.531 -3.412 3.502 1 98.12 100 ILE B N 1
ATOM 2240 C CA . ILE B 1 100 ? -10.375 -4.844 3.721 1 98.12 100 ILE B CA 1
ATOM 2241 C C . ILE B 1 100 ? -9.797 -5.094 5.109 1 98.12 100 ILE B C 1
ATOM 2243 O O . ILE B 1 100 ? -8.82 -4.449 5.504 1 98.12 100 ILE B O 1
ATOM 2247 N N . ASN B 1 101 ? -10.43 -5.957 5.898 1 97.75 101 ASN B N 1
ATOM 2248 C CA . ASN B 1 101 ? -10.062 -6.184 7.289 1 97.75 101 ASN B CA 1
ATOM 2249 C C . ASN B 1 101 ? -10.305 -7.633 7.703 1 97.75 101 ASN B C 1
ATOM 2251 O O . ASN B 1 101 ? -11.32 -8.227 7.328 1 97.75 101 ASN B O 1
ATOM 2255 N N . ASN B 1 102 ? -9.305 -8.172 8.445 1 96.25 102 ASN B N 1
ATOM 2256 C CA . ASN B 1 102 ? -9.508 -9.539 8.898 1 96.25 102 ASN B CA 1
ATOM 2257 C C . ASN B 1 102 ? -9.422 -9.641 10.422 1 96.25 102 ASN B C 1
ATOM 2259 O O . ASN B 1 102 ? -9.148 -10.719 10.961 1 96.25 102 ASN B O 1
ATOM 2263 N N . GLY B 1 103 ? -9.492 -8.539 11.039 1 95.94 103 GLY B N 1
ATOM 2264 C CA . GLY B 1 103 ? -9.453 -8.492 12.492 1 95.94 103 GLY B CA 1
ATOM 2265 C C . GLY B 1 103 ? -8.047 -8.352 13.039 1 95.94 103 GLY B C 1
ATOM 2266 O O . GLY B 1 103 ? -7.863 -7.918 14.18 1 95.94 103 GLY B O 1
ATOM 2267 N N . LYS B 1 104 ? -7.055 -8.734 12.242 1 97.12 104 LYS B N 1
ATOM 2268 C CA . LYS B 1 104 ? -5.66 -8.641 12.664 1 97.12 104 LYS B CA 1
ATOM 2269 C C . LYS B 1 104 ? -4.914 -7.57 11.867 1 97.12 104 LYS B C 1
ATOM 2271 O O . LYS B 1 104 ? -3.945 -6.984 12.359 1 97.12 104 LYS B O 1
ATOM 2276 N N . ALA B 1 105 ? -5.293 -7.395 10.664 1 98.44 105 ALA B N 1
ATOM 2277 C CA . ALA B 1 105 ? -4.73 -6.371 9.789 1 98.44 105 ALA B CA 1
ATOM 2278 C C . ALA B 1 105 ? -5.82 -5.719 8.945 1 98.44 105 ALA B C 1
ATOM 2280 O O . ALA B 1 105 ? -6.922 -6.262 8.812 1 98.44 105 ALA B O 1
ATOM 2281 N N . ALA B 1 106 ? -5.547 -4.543 8.422 1 98.62 106 ALA B N 1
ATOM 2282 C CA . ALA B 1 106 ? -6.492 -3.83 7.559 1 98.62 106 ALA B CA 1
ATOM 2283 C C . ALA B 1 106 ? -5.762 -3.082 6.449 1 98.62 106 ALA B C 1
ATOM 2285 O O . ALA B 1 106 ? -4.652 -2.586 6.652 1 98.62 106 ALA B O 1
ATOM 2286 N N . SER B 1 107 ? -6.32 -3.082 5.297 1 98.81 107 SER B N 1
ATOM 2287 C CA . SER B 1 107 ? -5.91 -2.311 4.125 1 98.81 107 SER B CA 1
ATOM 2288 C C . SER B 1 107 ? -6.984 -1.3 3.73 1 98.81 107 SER B C 1
ATOM 2290 O O . SER B 1 107 ? -8.102 -1.679 3.379 1 98.81 107 SER B O 1
ATOM 2292 N N . GLU B 1 108 ? -6.621 -0.045 3.859 1 98.75 108 GLU B N 1
ATOM 2293 C CA . GLU B 1 108 ? -7.547 1.057 3.605 1 98.75 108 GLU B CA 1
ATOM 2294 C C . GLU B 1 108 ? -7.074 1.914 2.436 1 98.75 108 GLU B C 1
ATOM 2296 O O . GLU B 1 108 ? -5.977 2.473 2.471 1 98.75 108 GLU B O 1
ATOM 2301 N N . ARG B 1 109 ? -7.863 1.97 1.359 1 98.81 109 ARG B N 1
ATOM 2302 C CA . ARG B 1 109 ? -7.57 2.861 0.243 1 98.81 109 ARG B CA 1
ATOM 2303 C C . ARG B 1 109 ? -8.672 3.898 0.064 1 98.81 109 ARG B C 1
ATOM 2305 O O . ARG B 1 109 ? -9.859 3.586 0.217 1 98.81 109 ARG B O 1
ATOM 2312 N N . GLY B 1 110 ? -8.219 5.133 -0.193 1 98.81 110 GLY B N 1
ATOM 2313 C CA . GLY B 1 110 ? -9.188 6.211 -0.342 1 98.81 110 GLY B CA 1
ATOM 2314 C C . GLY B 1 110 ? -8.57 7.512 -0.811 1 98.81 110 GLY B C 1
ATOM 2315 O O . GLY B 1 110 ? -7.492 7.508 -1.418 1 98.81 110 GLY B O 1
ATOM 2316 N N . ILE B 1 111 ? -9.344 8.555 -0.67 1 98.88 111 ILE B N 1
ATOM 2317 C CA . ILE B 1 111 ? -8.969 9.914 -1.05 1 98.88 111 ILE B CA 1
ATOM 2318 C C . ILE B 1 111 ? -9.086 10.836 0.158 1 98.88 111 ILE B C 1
ATOM 2320 O O . ILE B 1 111 ? -10.062 10.758 0.915 1 98.88 111 ILE B O 1
ATOM 2324 N N . TYR B 1 112 ? -8.102 11.656 0.314 1 98.88 112 TYR B N 1
ATOM 2325 C CA . TYR B 1 112 ? -8.203 12.656 1.371 1 98.88 112 TYR B CA 1
ATOM 2326 C C . TYR B 1 112 ? -8.391 14.047 0.786 1 98.88 112 TYR B C 1
ATOM 2328 O O . TYR B 1 112 ? -7.969 14.312 -0.342 1 98.88 112 TYR B O 1
ATOM 2336 N N . LYS B 1 113 ? -9.016 14.883 1.521 1 98.75 113 LYS B N 1
ATOM 2337 C CA . LYS B 1 113 ? -9.078 16.328 1.357 1 98.75 113 LYS B CA 1
ATOM 2338 C C . LYS B 1 113 ? -8.508 17.047 2.576 1 98.75 113 LYS B C 1
ATOM 2340 O O . LYS B 1 113 ? -9.062 16.969 3.672 1 98.75 113 LYS B O 1
ATOM 2345 N N . LEU B 1 114 ? -7.434 17.656 2.377 1 98.31 114 LEU B N 1
ATOM 2346 C CA . LEU B 1 114 ? -6.832 18.484 3.414 1 98.31 114 LEU B CA 1
ATOM 2347 C C . LEU B 1 114 ? -7.164 19.953 3.189 1 98.31 114 LEU B C 1
ATOM 2349 O O . LEU B 1 114 ? -6.902 20.5 2.111 1 98.31 114 LEU B O 1
ATOM 2353 N N . THR B 1 115 ? -7.742 20.562 4.129 1 97.81 115 THR B N 1
ATOM 2354 C CA . THR B 1 115 ? -8.086 21.969 4.07 1 97.81 115 THR B CA 1
ATOM 2355 C C . THR B 1 115 ? -7.289 22.766 5.105 1 97.81 115 THR B C 1
ATOM 2357 O O . THR B 1 115 ? -7.328 22.453 6.297 1 97.81 115 THR B O 1
ATOM 2360 N N . VAL B 1 116 ? -6.613 23.734 4.617 1 96 116 VAL B N 1
ATOM 2361 C CA . VAL B 1 116 ? -5.824 24.594 5.484 1 96 116 VAL B CA 1
ATOM 2362 C C . VAL B 1 116 ? -6.352 26.031 5.402 1 96 116 VAL B C 1
ATOM 2364 O O . VAL B 1 116 ? -6.605 26.547 4.309 1 96 116 VAL B O 1
ATOM 2367 N N . THR B 1 117 ? -6.523 26.641 6.516 1 96.06 117 THR B N 1
ATOM 2368 C CA . THR B 1 117 ? -6.98 28.031 6.629 1 96.06 117 THR B CA 1
ATOM 2369 C C . THR B 1 117 ? -5.949 28.875 7.363 1 96.06 117 THR B C 1
ATOM 2371 O O . THR B 1 117 ? -5.461 28.484 8.43 1 96.06 117 THR B O 1
ATOM 2374 N N . ASN B 1 118 ? -5.641 29.969 6.742 1 94.31 118 ASN B N 1
ATOM 2375 C CA . ASN B 1 118 ? -4.688 30.859 7.41 1 94.31 118 ASN B CA 1
ATOM 2376 C C . ASN B 1 118 ? -5.391 31.828 8.352 1 94.31 118 ASN B C 1
ATOM 2378 O O . ASN B 1 118 ? -6.609 31.781 8.508 1 94.31 118 ASN B O 1
ATOM 2382 N N . LYS B 1 119 ? -4.508 32.625 8.945 1 93.44 119 LYS B N 1
ATOM 2383 C CA . LYS B 1 119 ? -5.012 33.562 9.953 1 93.44 119 LYS B CA 1
ATOM 2384 C C . LYS B 1 119 ? -5.996 34.562 9.344 1 93.44 119 LYS B C 1
ATOM 2386 O O . LYS B 1 119 ? -6.938 35 10.008 1 93.44 119 LYS B O 1
ATOM 2391 N N . SER B 1 120 ? -5.824 34.938 8.117 1 95 120 SER B N 1
ATOM 2392 C CA . SER B 1 120 ? -6.676 35.906 7.441 1 95 120 SER B CA 1
ATOM 2393 C C . SER B 1 120 ? -7.984 35.281 6.977 1 95 120 SER B C 1
ATOM 2395 O O . SER B 1 120 ? -8.859 35.969 6.445 1 95 120 SER B O 1
ATOM 2397 N N . GLY B 1 121 ? -8.07 33.938 7.066 1 93.31 121 GLY B N 1
ATOM 2398 C CA . GLY B 1 121 ? -9.297 33.25 6.699 1 93.31 121 GLY B CA 1
ATOM 2399 C C . GLY B 1 121 ? -9.25 32.656 5.309 1 93.31 121 GLY B C 1
ATOM 2400 O O . GLY B 1 121 ? -10.203 32 4.879 1 93.31 121 GLY B O 1
ATOM 2401 N N . GLU B 1 122 ? -8.148 32.906 4.629 1 96.12 122 GLU B N 1
ATOM 2402 C CA . GLU B 1 122 ? -7.988 32.312 3.314 1 96.12 122 GLU B CA 1
ATOM 2403 C C . GLU B 1 122 ? -7.805 30.797 3.434 1 96.12 122 GLU B C 1
ATOM 2405 O O . GLU B 1 122 ? -7.008 30.328 4.25 1 96.12 122 GLU B O 1
ATOM 2410 N N . THR B 1 123 ? -8.617 30.047 2.617 1 96.75 123 THR B N 1
ATOM 2411 C CA . THR B 1 123 ? -8.617 28.594 2.705 1 96.75 123 THR B CA 1
ATOM 2412 C C . THR B 1 123 ? -8.133 27.969 1.395 1 96.75 123 THR B C 1
ATOM 2414 O O . THR B 1 123 ? -8.5 28.438 0.313 1 96.75 123 THR B O 1
ATOM 2417 N N . LYS B 1 124 ? -7.289 26.953 1.518 1 96.69 124 LYS B N 1
ATOM 2418 C CA . LYS B 1 124 ? -6.844 26.141 0.395 1 96.69 124 LYS B CA 1
ATOM 2419 C C . LYS B 1 124 ? -7.07 24.656 0.676 1 96.69 124 LYS B C 1
ATOM 2421 O O . LYS B 1 124 ? -6.863 24.188 1.801 1 96.69 124 LYS B O 1
ATOM 2426 N N . SER B 1 125 ? -7.48 23.938 -0.369 1 97.62 125 SER B N 1
ATOM 2427 C CA . SER B 1 125 ? -7.691 22.5 -0.25 1 97.62 125 SER B CA 1
ATOM 2428 C C . SER B 1 125 ? -6.719 21.719 -1.127 1 97.62 125 SER B C 1
ATOM 2430 O O . SER B 1 125 ? -6.43 22.125 -2.254 1 97.62 125 SER B O 1
ATOM 2432 N N . TYR B 1 126 ? -6.273 20.641 -0.573 1 97.56 126 TYR B N 1
ATOM 2433 C CA . TYR B 1 126 ? -5.395 19.703 -1.265 1 97.56 126 TYR B CA 1
ATOM 2434 C C . TYR B 1 126 ? -5.988 18.312 -1.279 1 97.56 126 TYR B C 1
ATOM 2436 O O . TYR B 1 126 ? -6.617 17.875 -0.308 1 97.56 126 TYR B O 1
ATOM 2444 N N . TYR B 1 127 ? -5.781 17.609 -2.383 1 98.69 127 TYR B N 1
ATOM 2445 C CA . TYR B 1 127 ? -6.312 16.25 -2.539 1 98.69 127 TYR B CA 1
ATOM 2446 C C . TYR B 1 127 ? -5.199 15.258 -2.82 1 98.69 127 TYR B C 1
ATOM 2448 O O . TYR B 1 127 ? -4.203 15.594 -3.467 1 98.69 127 TYR B O 1
ATOM 2456 N N . GLY B 1 128 ? -5.379 14.039 -2.412 1 98.62 128 GLY B N 1
ATOM 2457 C CA . GLY B 1 128 ? -4.512 12.922 -2.723 1 98.62 128 GLY B CA 1
ATOM 2458 C C . GLY B 1 128 ? -5.164 11.57 -2.471 1 98.62 128 GLY B C 1
ATOM 2459 O O . GLY B 1 128 ? -6.203 11.492 -1.816 1 98.62 128 GLY B O 1
ATOM 2460 N N . GLN B 1 129 ? -4.617 10.562 -3.082 1 98.81 129 GLN B N 1
ATOM 2461 C CA . GLN B 1 129 ? -5.008 9.18 -2.838 1 98.81 129 GLN B CA 1
ATOM 2462 C C . GLN B 1 129 ? -4.07 8.508 -1.84 1 98.81 129 GLN B C 1
ATOM 2464 O O . GLN B 1 129 ? -2.859 8.742 -1.866 1 98.81 129 GLN B O 1
ATOM 2469 N N . PHE B 1 130 ? -4.703 7.664 -0.971 1 98.94 130 PHE B N 1
ATOM 2470 C CA . PHE B 1 130 ? -3.857 7.047 0.045 1 98.94 130 PHE B CA 1
ATOM 2471 C C . PHE B 1 130 ? -4.078 5.543 0.094 1 98.94 130 PHE B C 1
ATOM 2473 O O . PHE B 1 130 ? -5.109 5.047 -0.365 1 98.94 130 PHE B O 1
ATOM 2480 N N . HIS B 1 131 ? -3.111 4.84 0.518 1 98.94 131 HIS B N 1
ATOM 2481 C CA . HIS B 1 131 ? -3.137 3.443 0.942 1 98.94 131 HIS B CA 1
ATOM 2482 C C . HIS B 1 131 ? -2.498 3.273 2.316 1 98.94 131 HIS B C 1
ATOM 2484 O O . HIS B 1 131 ? -1.306 3.537 2.486 1 98.94 131 HIS B O 1
ATOM 2490 N N . VAL B 1 132 ? -3.332 2.854 3.275 1 98.94 132 VAL B N 1
ATOM 2491 C CA . VAL B 1 132 ? -2.875 2.715 4.656 1 98.94 132 VAL B CA 1
ATOM 2492 C C . VAL B 1 132 ? -3.025 1.264 5.105 1 98.94 132 VAL B C 1
ATOM 2494 O O . VAL B 1 132 ? -4.059 0.635 4.863 1 98.94 132 VAL B O 1
ATOM 2497 N N . ILE B 1 133 ? -1.977 0.759 5.68 1 98.94 133 ILE B N 1
ATOM 2498 C CA . ILE B 1 133 ? -2.002 -0.573 6.273 1 98.94 133 ILE B CA 1
ATOM 2499 C C . ILE B 1 133 ? -1.956 -0.458 7.797 1 98.94 133 ILE B C 1
ATOM 2501 O O . ILE B 1 133 ? -1.159 0.307 8.344 1 98.94 133 ILE B O 1
ATOM 2505 N N . LEU B 1 134 ? -2.875 -1.178 8.445 1 98.88 134 LEU B N 1
ATOM 2506 C CA . LEU B 1 134 ? -2.943 -1.197 9.898 1 98.88 134 LEU B CA 1
ATOM 2507 C C . LEU B 1 134 ? -2.744 -2.611 10.438 1 98.88 134 LEU B C 1
ATOM 2509 O O . LEU B 1 134 ? -3.059 -3.588 9.75 1 98.88 134 LEU B O 1
ATOM 2513 N N . ARG B 1 135 ? -2.242 -2.699 11.617 1 98.38 135 ARG B N 1
ATOM 2514 C CA . ARG B 1 135 ? -2.166 -3.953 12.359 1 98.38 135 ARG B CA 1
ATOM 2515 C C . ARG B 1 135 ? -2.791 -3.809 13.742 1 98.38 135 ARG B C 1
ATOM 2517 O O . ARG B 1 135 ? -2.643 -2.771 14.391 1 98.38 135 ARG B O 1
ATOM 2524 N N . ASN B 1 136 ? -3.477 -4.824 14.078 1 97.19 136 ASN B N 1
ATOM 2525 C CA . ASN B 1 136 ? -4.008 -4.93 15.438 1 97.19 136 ASN B CA 1
ATOM 2526 C C . ASN B 1 136 ? -3.043 -5.672 16.359 1 97.19 136 ASN B C 1
ATOM 2528 O O . ASN B 1 136 ? -2.988 -6.902 16.344 1 97.19 136 ASN B O 1
ATOM 2532 N N . GLN B 1 137 ? -2.301 -4.914 17.047 1 87.19 137 GLN B N 1
ATOM 2533 C CA . GLN B 1 137 ? -1.354 -5.508 17.984 1 87.19 137 GLN B CA 1
ATOM 2534 C C . GLN B 1 137 ? -1.793 -5.27 19.422 1 87.19 137 GLN B C 1
ATOM 2536 O O . GLN B 1 137 ? -1.989 -4.125 19.844 1 87.19 137 GLN B O 1
ATOM 2541 N N . ASN B 1 138 ? -1.864 -6.383 20.172 1 89.38 138 ASN B N 1
ATOM 2542 C CA . ASN B 1 138 ? -2.279 -6.312 21.562 1 89.38 138 ASN B CA 1
ATOM 2543 C C . ASN B 1 138 ? -3.578 -5.523 21.719 1 89.38 138 ASN B C 1
ATOM 2545 O O . ASN B 1 138 ? -3.666 -4.625 22.562 1 89.38 138 ASN B O 1
ATOM 2549 N N . GLU B 1 139 ? -4.457 -5.68 20.844 1 89.94 139 GLU B N 1
ATOM 2550 C CA . GLU B 1 139 ? -5.809 -5.129 20.891 1 89.94 139 GLU B CA 1
ATOM 2551 C C . GLU B 1 139 ? -5.797 -3.625 20.625 1 89.94 139 GLU B C 1
ATOM 2553 O O . GLU B 1 139 ? -6.656 -2.896 21.125 1 89.94 139 GLU B O 1
ATOM 2558 N N . GLU B 1 140 ? -4.832 -3.217 19.984 1 95.81 140 GLU B N 1
ATOM 2559 C CA . GLU B 1 140 ? -4.758 -1.822 19.562 1 95.81 140 GLU B CA 1
ATOM 2560 C C . GLU B 1 140 ? -4.387 -1.714 18.078 1 95.81 140 GLU B C 1
ATOM 2562 O O . GLU B 1 140 ? -3.361 -2.246 17.656 1 95.81 140 GLU B O 1
ATOM 2567 N N . TRP B 1 141 ? -5.219 -1.041 17.359 1 98.44 141 TRP B N 1
ATOM 2568 C CA . TRP B 1 141 ? -4.93 -0.807 15.953 1 98.44 141 TRP B CA 1
ATOM 2569 C C . TRP B 1 141 ? -3.908 0.312 15.781 1 98.44 141 TRP B C 1
ATOM 2571 O O . TRP B 1 141 ? -4.035 1.374 16.391 1 98.44 141 TRP B O 1
ATOM 2581 N N . LYS B 1 142 ? -2.873 0.061 15 1 98.75 142 LYS B N 1
ATOM 2582 C CA . LYS B 1 142 ? -1.866 1.062 14.656 1 98.75 142 LYS B CA 1
ATOM 2583 C C . LYS B 1 142 ? -1.594 1.082 13.156 1 98.75 142 LYS B C 1
ATOM 2585 O O . LYS B 1 142 ? -1.628 0.038 12.5 1 98.75 142 LYS B O 1
ATOM 2590 N N . ILE B 1 143 ? -1.334 2.258 12.648 1 98.88 143 ILE B N 1
ATOM 2591 C CA . ILE B 1 143 ? -0.88 2.395 11.266 1 98.88 143 ILE B CA 1
ATOM 2592 C C . ILE B 1 143 ? 0.579 1.956 11.156 1 98.88 143 ILE B C 1
ATOM 2594 O O . ILE B 1 143 ? 1.442 2.467 11.875 1 98.88 143 ILE B O 1
ATOM 2598 N N . ILE B 1 144 ? 0.843 1.023 10.211 1 98.75 144 ILE B N 1
ATOM 2599 C CA . ILE B 1 144 ? 2.215 0.551 10.062 1 98.75 144 ILE B CA 1
ATOM 2600 C C . ILE B 1 144 ? 2.77 1.005 8.711 1 98.75 144 ILE B C 1
ATOM 2602 O O . ILE B 1 144 ? 3.98 0.947 8.477 1 98.75 144 ILE B O 1
ATOM 2606 N N . MET B 1 145 ? 1.967 1.368 7.828 1 98.94 145 MET B N 1
ATOM 2607 C CA . MET B 1 145 ? 2.352 1.912 6.527 1 98.94 145 MET B CA 1
ATOM 2608 C C . MET B 1 145 ? 1.34 2.947 6.051 1 98.94 145 MET B C 1
ATOM 2610 O O . MET B 1 145 ? 0.131 2.742 6.176 1 98.94 145 MET B O 1
ATOM 2614 N N . ASP B 1 146 ? 1.769 4.066 5.605 1 98.94 146 ASP B N 1
ATOM 2615 C CA . ASP B 1 146 ? 0.947 5.164 5.109 1 98.94 146 ASP B CA 1
ATOM 2616 C C . ASP B 1 146 ? 1.537 5.762 3.832 1 98.94 146 ASP B C 1
ATOM 2618 O O . ASP B 1 146 ? 2.533 6.484 3.883 1 98.94 146 ASP B O 1
ATOM 2622 N N . TYR B 1 147 ? 0.983 5.395 2.762 1 98.94 147 TYR B N 1
ATOM 2623 C CA . TYR B 1 147 ? 1.357 5.879 1.438 1 98.94 147 TYR B CA 1
ATOM 2624 C C . TYR B 1 147 ? 0.328 6.871 0.909 1 98.94 147 TYR B C 1
ATOM 2626 O O . TYR B 1 147 ? -0.878 6.66 1.055 1 98.94 147 TYR B O 1
ATOM 2634 N N . ASP B 1 148 ? 0.769 7.961 0.334 1 98.81 148 ASP B N 1
ATOM 2635 C CA . ASP B 1 148 ? -0.171 8.805 -0.394 1 98.81 148 ASP B CA 1
ATOM 2636 C C . ASP B 1 148 ? 0.491 9.438 -1.618 1 98.81 148 ASP B C 1
ATOM 2638 O O . ASP B 1 148 ? 1.719 9.516 -1.696 1 98.81 148 ASP B O 1
ATOM 2642 N N . SER B 1 149 ? -0.277 9.805 -2.5 1 98.56 149 SER B N 1
ATOM 2643 C CA . SER B 1 149 ? 0.138 10.445 -3.744 1 98.56 149 SER B CA 1
ATOM 2644 C C . SER B 1 149 ? -0.966 11.344 -4.301 1 98.56 149 SER B C 1
ATOM 2646 O O . SER B 1 149 ? -2.15 11.023 -4.18 1 98.56 149 SER B O 1
ATOM 2648 N N . ASN B 1 150 ? -0.544 12.438 -4.875 1 97.5 150 ASN B N 1
ATOM 2649 C CA . ASN B 1 150 ? -1.546 13.203 -5.609 1 97.5 150 ASN B CA 1
ATOM 2650 C C . ASN B 1 150 ? -1.643 12.75 -7.066 1 97.5 150 ASN B C 1
ATOM 2652 O O . ASN B 1 150 ? -2.367 13.352 -7.859 1 97.5 150 ASN B O 1
ATOM 2656 N N . GLU B 1 151 ? -0.803 11.758 -7.418 1 96.25 151 GLU B N 1
ATOM 2657 C CA . GLU B 1 151 ? -0.806 11.133 -8.734 1 96.25 151 GLU B CA 1
ATOM 2658 C C . GLU B 1 151 ? -0.625 12.172 -9.836 1 96.25 151 GLU B C 1
ATOM 2660 O O . GLU B 1 151 ? -1.402 12.211 -10.797 1 96.25 151 GLU B O 1
ATOM 2665 N N . GLY B 1 152 ? 0.36 12.969 -9.68 1 94.12 152 GLY B N 1
ATOM 2666 C CA . GLY B 1 152 ? 0.656 13.992 -10.672 1 94.12 152 GLY B CA 1
ATOM 2667 C C . GLY B 1 152 ? -0.408 15.07 -10.75 1 94.12 152 GLY B C 1
ATOM 2668 O O . GLY B 1 152 ? -0.65 15.641 -11.82 1 94.12 152 GLY B O 1
ATOM 2669 N N . GLY B 1 153 ? -1.109 15.25 -9.695 1 95.62 153 GLY B N 1
ATOM 2670 C CA . GLY B 1 153 ? -2.111 16.297 -9.641 1 95.62 153 GLY B CA 1
ATOM 2671 C C . GLY B 1 153 ? -3.453 15.875 -10.211 1 95.62 153 GLY B C 1
ATOM 2672 O O . GLY B 1 153 ? -4.324 16.719 -10.445 1 95.62 153 GLY B O 1
ATOM 2673 N N . THR B 1 154 ? -3.648 14.523 -10.391 1 96.81 154 THR B N 1
ATOM 2674 C CA . THR B 1 154 ? -4.871 14.055 -11.023 1 96.81 154 THR B CA 1
ATOM 2675 C C . THR B 1 154 ? -5.953 13.773 -9.984 1 96.81 154 THR B C 1
ATOM 2677 O O . THR B 1 154 ? -7.098 13.477 -10.336 1 96.81 154 THR B O 1
ATOM 2680 N N . ILE B 1 155 ? -5.625 13.797 -8.75 1 98.44 155 ILE B N 1
ATOM 2681 C CA . ILE B 1 155 ? -6.605 13.57 -7.688 1 98.44 155 ILE B CA 1
ATOM 2682 C C . ILE B 1 155 ? -7.293 14.891 -7.336 1 98.44 155 ILE B C 1
ATOM 2684 O O . ILE B 1 155 ? -6.637 15.852 -6.918 1 98.44 155 ILE B O 1
ATOM 2688 N N . ASP B 1 156 ? -8.633 14.883 -7.496 1 98.12 156 ASP B N 1
ATOM 2689 C CA . ASP B 1 156 ? -9.352 16.141 -7.324 1 98.12 156 ASP B CA 1
ATOM 2690 C C . ASP B 1 156 ? -10.648 15.93 -6.551 1 98.12 156 ASP B C 1
ATOM 2692 O O . ASP B 1 156 ? -10.891 14.844 -6.012 1 98.12 156 ASP B O 1
ATOM 2696 N N . GLU B 1 157 ? -11.43 16.969 -6.449 1 98.12 157 GLU B N 1
ATOM 2697 C CA . GLU B 1 157 ? -12.664 16.953 -5.668 1 98.12 157 GLU B CA 1
ATOM 2698 C C . GLU B 1 157 ? -13.656 15.938 -6.23 1 98.12 157 GLU B C 1
ATOM 2700 O O . GLU B 1 157 ? -14.398 15.305 -5.477 1 98.12 157 GLU B O 1
ATOM 2705 N N . LYS B 1 158 ? -13.68 15.82 -7.539 1 98.38 158 LYS B N 1
ATOM 2706 C CA . LYS B 1 158 ? -14.586 14.859 -8.156 1 98.38 158 LYS B CA 1
ATOM 2707 C C . LYS B 1 158 ? -14.289 13.438 -7.68 1 98.38 158 LYS B C 1
ATOM 2709 O O . LYS B 1 158 ? -15.203 12.703 -7.305 1 98.38 158 LYS B O 1
ATOM 2714 N N . LYS B 1 159 ? -13.016 13.031 -7.742 1 98.19 159 LYS B N 1
ATOM 2715 C CA . LYS B 1 159 ? -12.625 11.711 -7.254 1 98.19 159 LYS B CA 1
ATOM 2716 C C . LYS B 1 159 ? -12.945 11.555 -5.77 1 98.19 159 LYS B C 1
ATOM 2718 O O . LYS B 1 159 ? -13.359 10.484 -5.32 1 98.19 159 LYS B O 1
ATOM 2723 N N . PHE B 1 160 ? -12.758 12.648 -5.047 1 98.69 160 PHE B N 1
ATOM 2724 C CA . PHE B 1 160 ? -13.094 12.641 -3.627 1 98.69 160 PHE B CA 1
ATOM 2725 C C . PHE B 1 160 ? -14.578 12.352 -3.426 1 98.69 160 PHE B C 1
ATOM 2727 O O . PHE B 1 160 ? -14.945 11.477 -2.646 1 98.69 160 PHE B O 1
ATOM 2734 N N . ASN B 1 161 ? -15.398 13.008 -4.129 1 98.31 161 ASN B N 1
ATOM 2735 C CA . ASN B 1 161 ? -16.844 12.906 -3.963 1 98.31 161 ASN B CA 1
ATOM 2736 C C . ASN B 1 161 ? -17.375 11.562 -4.461 1 98.31 161 ASN B C 1
ATOM 2738 O O . ASN B 1 161 ? -18.453 11.133 -4.059 1 98.31 161 ASN B O 1
ATOM 2742 N N . ASN B 1 162 ? -16.656 10.883 -5.355 1 97.94 162 ASN B N 1
ATOM 2743 C CA . ASN B 1 162 ? -17.062 9.578 -5.871 1 97.94 162 ASN B CA 1
ATOM 2744 C C . ASN B 1 162 ? -16.766 8.461 -4.879 1 97.94 162 ASN B C 1
ATOM 2746 O O . ASN B 1 162 ? -17.297 7.359 -4.992 1 97.94 162 ASN B O 1
ATOM 2750 N N . ALA B 1 163 ? -15.828 8.711 -3.934 1 98.31 163 ALA B N 1
ATOM 2751 C CA . ALA B 1 163 ? -15.531 7.746 -2.881 1 98.31 163 ALA B CA 1
ATOM 2752 C C . ALA B 1 163 ? -16.594 7.793 -1.779 1 98.31 163 ALA B C 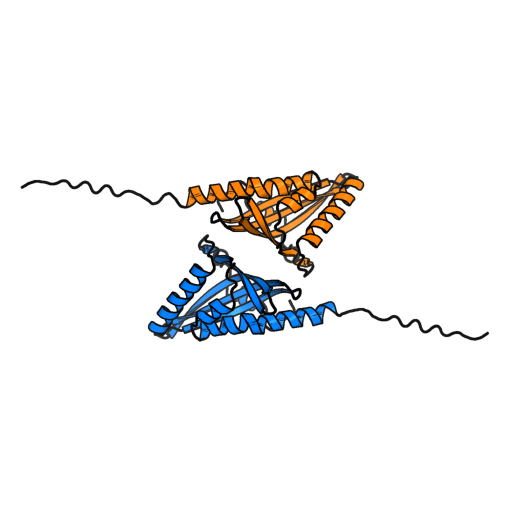1
ATOM 2754 O O . ALA B 1 163 ? -17.531 8.586 -1.851 1 98.31 163 ALA B O 1
ATOM 2755 N N . LYS B 1 164 ? -16.469 6.926 -0.882 1 98.38 164 LYS B N 1
ATOM 2756 C CA . LYS B 1 164 ? -17.516 6.773 0.121 1 98.38 164 LYS B CA 1
ATOM 2757 C C . LYS B 1 164 ? -17.062 7.32 1.474 1 98.38 164 LYS B C 1
ATOM 2759 O O . LYS B 1 164 ? -15.883 7.242 1.817 1 98.38 164 LYS B O 1
ATOM 2764 N N . SER B 1 165 ? -18.062 7.727 2.199 1 97.62 165 SER B N 1
ATOM 2765 C CA . SER B 1 165 ? -17.766 8.258 3.527 1 97.62 165 SER B CA 1
ATOM 2766 C C . SER B 1 165 ? -17.25 7.168 4.461 1 97.62 165 SER B C 1
ATOM 2768 O O . SER B 1 165 ? -17.438 5.977 4.191 1 97.62 165 SER B O 1
ATOM 2770 N N . ILE B 1 166 ? -16.719 7.578 5.543 1 97.31 166 ILE B N 1
ATOM 2771 C CA . ILE B 1 166 ? -16.016 6.715 6.484 1 97.31 166 ILE B CA 1
ATOM 2772 C C . ILE B 1 166 ? -16.984 5.711 7.094 1 97.31 166 ILE B C 1
ATOM 2774 O O . ILE B 1 166 ? -16.594 4.602 7.461 1 97.31 166 ILE B O 1
ATOM 2778 N N . ASP B 1 167 ? -18.25 5.984 7.109 1 95.44 167 ASP B N 1
ATOM 2779 C CA . ASP B 1 167 ? -19.219 5.102 7.746 1 95.44 167 ASP B CA 1
ATOM 2780 C C . ASP B 1 167 ? -20.062 4.363 6.707 1 95.44 167 ASP B C 1
ATOM 2782 O O . ASP B 1 167 ? -20.984 3.629 7.059 1 95.44 167 ASP B O 1
ATOM 2786 N N . ASP B 1 168 ? -19.781 4.543 5.422 1 94.94 168 ASP B N 1
ATOM 2787 C CA . ASP B 1 168 ? -20.422 3.787 4.348 1 94.94 168 ASP B CA 1
ATOM 2788 C C . ASP B 1 168 ? -19.562 2.588 3.941 1 94.94 168 ASP B C 1
ATOM 2790 O O . ASP B 1 168 ? -18.547 2.746 3.258 1 94.94 168 ASP B O 1
ATOM 2794 N N . PHE B 1 169 ? -19.984 1.418 4.258 1 92.19 169 PHE B N 1
ATOM 2795 C CA . PHE B 1 169 ? -19.188 0.221 4.055 1 92.19 169 PHE B CA 1
ATOM 2796 C C . PHE B 1 169 ? -19.625 -0.527 2.805 1 92.19 169 PHE B C 1
ATOM 2798 O O . PHE B 1 169 ? -19.188 -1.655 2.562 1 92.19 169 PHE B O 1
ATOM 2805 N N . ASN B 1 170 ? -20.547 0.102 2.072 1 87.5 170 ASN B N 1
ATOM 2806 C CA . ASN B 1 170 ? -20.922 -0.458 0.778 1 87.5 170 ASN B CA 1
ATOM 2807 C C . ASN B 1 170 ? -19.922 -0.071 -0.311 1 87.5 170 ASN B C 1
ATOM 2809 O O . ASN B 1 170 ? -20.188 0.838 -1.102 1 87.5 170 ASN B O 1
ATOM 2813 N N . LEU B 1 171 ? -18.859 -0.776 -0.367 1 86.38 171 LEU B N 1
ATOM 2814 C CA . LEU B 1 171 ? -17.75 -0.398 -1.236 1 86.38 171 LEU B CA 1
ATOM 2815 C C . LEU B 1 171 ? -17.641 -1.352 -2.42 1 86.38 171 LEU B C 1
ATOM 2817 O O . LEU B 1 171 ? -18 -2.525 -2.314 1 86.38 171 LEU B O 1
#

Foldseek 3Di:
DPPPPPPPPPPCPDDPPPVVQLVLLVVCCVQAVVLVQVCQQVLPLVSVLRQADQLAWEDAPVVVDTDGNVVVSVVSVVVSVVCVVQVKGKGKFWFFDDWDDDNFKIKTKTKMWMWMAGPVGDIDIDMKIKIWMWGQDPNHIHTRYIYIYCPVVPGDVVRRVPGHHSSDPPD/DPPPPPPPPPPPPPDPPPVVQLVLLVVCCVQAVVLVQVCQQVLPLVSVLRQADQLAWEDAPVVVDTDGNVVVSVVSVVVSVVCVVQVKGKGKFWFFDDWDDDNFKIKTKTKMWMWMAGPVGDIDIDMKIKIWMWGQDPNHIHTRYIYIYCPVVPGDVVRRVVGHHSSDPPD

Sequence (342 aa):
MKNIFLIVFISSFITFCGISQESYHKQVNEEVWTKFYKAFEKLDAELMAEIHSEDLLRIPASSGRILGYDEYINNYRNNFKSRKEAGGKSQIELRFFERINNGKAASERGIYKLTVTNKSGETKSYYGQFHVILRNQNEEWKIIMDYDSNEGGTIDEKKFNNAKSIDDFNLMKNIFLIVFISSFITFCGISQESYHKQVNEEVWTKFYKAFEKLDAELMAEIHSEDLLRIPASSGRILGYDEYINNYRNNFKSRKEAGGKSQIELRFFERINNGKAASERGIYKLTVTNKSGETKSYYGQFHVILRNQNEEWKIIMDYDSNEGGTIDEKKFNNAKSIDDFNL

Organism: NCBI:txid2715131

Solvent-accessible surface area (backbone atoms only — not comparable to full-atom values): 18256 Å² total; per-residue (Å²): 136,84,81,78,78,79,78,77,78,79,77,79,80,73,79,65,74,59,65,56,36,52,54,44,52,51,49,46,37,61,63,34,51,51,39,52,40,47,17,38,60,68,44,34,39,65,46,52,50,67,30,38,34,81,76,20,41,38,28,51,50,88,74,57,46,74,39,45,32,67,63,49,43,50,50,39,42,50,51,31,50,52,34,55,75,56,51,35,49,41,44,60,45,64,21,34,64,41,81,36,51,72,75,46,41,34,44,40,31,32,29,39,42,40,35,40,29,42,62,90,62,56,70,51,78,46,44,26,38,35,45,35,34,32,38,44,54,93,88,37,62,23,35,40,32,42,35,36,34,34,70,90,71,69,40,44,69,67,61,40,69,73,33,28,50,84,85,53,83,88,104,136,86,81,77,80,78,80,79,79,79,79,82,76,76,74,65,73,62,65,58,38,53,54,43,51,51,49,45,39,60,63,34,52,50,38,52,41,46,17,38,62,66,44,35,38,65,45,52,50,67,30,39,33,81,77,20,41,37,28,50,49,87,74,55,46,75,38,45,34,67,62,50,43,49,50,39,43,52,52,29,49,52,33,56,74,57,51,35,48,39,42,60,46,65,20,34,63,42,79,36,52,73,76,47,40,35,45,40,31,32,29,37,41,40,36,40,27,42,63,89,62,55,70,50,77,46,45,26,37,36,44,35,35,33,37,44,54,94,89,39,63,24,35,41,31,42,35,35,35,32,69,92,72,68,41,43,67,67,63,39,68,72,33,29,51,85,85,53,83,88,104

pLDDT: mean 91.29, std 16.54, range [37.88, 98.94]

Nearest PDB structures (foldseek):
  6of8-assembly1_B-2  TM=7.604E-01  e=9.499E-08  Homo sapiens
  2ux0-assembly1_A  TM=7.440E-01  e=1.145E-07  Homo sapiens
  7urz-assembly1_B  TM=7.564E-01  e=2.003E-07  Homo sapiens
  8syg-assembly1_B  TM=7.540E-01  e=4.783E-07  Aequorea victoria
  8uso-assembly1_A  TM=6.754E-01  e=7.391E-07  Homo sapiens